Protein AF-A0A9X2D3K6-F1 (afdb_monomer)

Sequence (321 aa):
MTGQIPYRGQVARVLNTTSMVIDKLPEAEDFLRWSCENFTQNEHAIAVEWRNDISTLDLDTITNAFKSSINQKICPSLQEAKSIAESLVNRSNKSAEDIQNELSFLGVRPEFHNEILKRWTLQGSPPLSSFAPYAAYMLTLETFFYIARAAGLIPLSTSSWMDLNYLYYLPFCMIFVSSDKLHKRCAPLFMRKDQHFVWGEELKKDLASLDAHYHSLPDEIKKKGISFFANKPPKKPTFLVTELWDKFFPGWQLSQNKTKLSEKERASILEEVNNLFNLNESKQGTADIYINDTDSLLIKRKMRKQKGSWVLLNEGVLDKT

Foldseek 3Di:
DAQADFDFFDWDDDPNFIEGERPDDVVQVVVVCVVVVHDDPVVVVVVVVVVVVLVPDPLPVLLVVLLVVDPLVQDPALLSLLVVLLCVQQPPPDDLVNQLVLCVVVVPDPVCSVVLSVVCVVVVNHRCCVSPVLSSLQSSLVSSVSNCVSNVNFDDDSVRVVVSVVLSSQVNHQEAEDCDPSCVRNVVSSHDPSHYYHYNVLVVVLVVVQVVVVVPDDPVQQLQFCCRVVVDRDPPPDGPSNVVCCSPPPCPPPPPPPPPQDPVNVVVVVVVLVVVVVCVVPDDDGDPDTPVRGPYYHYDHDDDQDDPPGGHHRPVVVVVD

Structure (mmCIF, N/CA/C/O backbone):
data_AF-A0A9X2D3K6-F1
#
_entry.id   AF-A0A9X2D3K6-F1
#
loop_
_atom_site.group_PDB
_atom_site.id
_atom_site.type_symbol
_atom_site.label_atom_id
_atom_site.label_alt_id
_atom_site.label_comp_id
_atom_site.label_asym_id
_atom_site.label_entity_id
_atom_site.label_seq_id
_atom_site.pdbx_PDB_ins_code
_atom_site.Cartn_x
_atom_site.Cartn_y
_atom_site.Cartn_z
_atom_site.occupancy
_atom_site.B_iso_or_equiv
_atom_site.auth_seq_id
_atom_site.auth_comp_id
_atom_site.auth_asym_id
_atom_site.auth_atom_id
_atom_site.pdbx_PDB_model_num
ATOM 1 N N . MET A 1 1 ? -11.106 4.545 -5.768 1.00 65.69 1 MET A N 1
ATOM 2 C CA . MET A 1 1 ? -9.708 4.750 -6.216 1.00 65.69 1 MET A CA 1
ATOM 3 C C . MET A 1 1 ? -9.383 3.692 -7.257 1.00 65.69 1 MET A C 1
ATOM 5 O O . MET A 1 1 ? -9.751 2.544 -7.043 1.00 65.69 1 MET A O 1
ATOM 9 N N . THR A 1 2 ? -8.779 4.078 -8.381 1.00 64.12 2 THR A N 1
ATOM 10 C CA . THR A 1 2 ? -8.654 3.265 -9.612 1.00 64.12 2 THR A CA 1
ATOM 11 C C . THR A 1 2 ? -7.234 2.741 -9.863 1.00 64.12 2 THR A C 1
ATOM 13 O O . THR A 1 2 ? -6.896 2.404 -10.991 1.00 64.12 2 THR A O 1
ATOM 16 N N . GLY A 1 3 ? -6.378 2.673 -8.835 1.00 58.78 3 GLY A N 1
ATOM 17 C CA . GLY A 1 3 ? -5.008 2.175 -9.013 1.00 58.78 3 GLY A CA 1
ATOM 18 C C . GLY A 1 3 ? -4.033 3.184 -9.634 1.00 58.78 3 GLY A C 1
ATOM 19 O O . GLY A 1 3 ? -3.044 2.775 -10.230 1.00 58.78 3 GLY A O 1
ATOM 20 N N . GLN A 1 4 ? -4.315 4.487 -9.539 1.00 59.59 4 GLN A N 1
ATOM 21 C CA . GLN A 1 4 ? -3.463 5.550 -10.080 1.00 59.59 4 GLN A CA 1
ATOM 22 C C . GLN A 1 4 ? -3.100 6.553 -8.984 1.00 59.59 4 GLN A C 1
ATOM 24 O O . GLN A 1 4 ? -3.957 6.943 -8.188 1.00 59.59 4 GLN A O 1
ATOM 29 N N . ILE A 1 5 ? -1.832 6.965 -8.959 1.00 58.03 5 ILE A N 1
ATOM 30 C CA . ILE A 1 5 ? -1.351 8.061 -8.115 1.00 58.03 5 ILE A CA 1
ATOM 31 C C . ILE A 1 5 ? -1.569 9.364 -8.899 1.00 58.03 5 ILE A C 1
ATOM 33 O O . ILE A 1 5 ? -1.142 9.439 -10.053 1.00 58.03 5 ILE A O 1
ATOM 37 N N . PRO A 1 6 ? -2.233 10.384 -8.328 1.00 56.12 6 PRO A N 1
ATOM 38 C CA . PRO A 1 6 ? -2.326 11.689 -8.970 1.00 56.12 6 PRO A CA 1
ATOM 39 C C . PRO A 1 6 ? -0.928 12.310 -9.108 1.00 56.12 6 PRO A C 1
ATOM 41 O O . PRO A 1 6 ? -0.164 12.349 -8.144 1.00 56.12 6 PRO A O 1
ATOM 44 N N . TYR A 1 7 ? -0.587 12.793 -10.303 1.00 56.56 7 TYR A N 1
ATOM 45 C CA . TYR A 1 7 ? 0.693 13.454 -10.570 1.00 56.56 7 TYR A CA 1
ATOM 46 C C . TYR A 1 7 ? 0.564 14.975 -10.459 1.00 56.56 7 TYR A C 1
ATOM 48 O O . TYR A 1 7 ? -0.443 15.548 -10.866 1.00 56.56 7 TYR A O 1
ATOM 56 N N . ARG A 1 8 ? 1.624 15.624 -9.966 1.00 56.06 8 ARG A N 1
ATOM 57 C CA . ARG A 1 8 ? 1.835 17.076 -10.042 1.00 56.06 8 ARG A CA 1
ATOM 58 C C . ARG A 1 8 ? 3.001 17.367 -10.987 1.00 56.06 8 ARG A C 1
ATOM 60 O O . ARG A 1 8 ? 3.980 16.625 -10.998 1.00 56.06 8 ARG A O 1
ATOM 67 N N . GLY A 1 9 ? 2.897 18.427 -11.781 1.00 58.44 9 GLY A N 1
ATOM 68 C CA . GLY A 1 9 ? 3.904 18.822 -12.768 1.00 58.44 9 GLY A CA 1
ATOM 69 C C . GLY A 1 9 ? 3.739 20.281 -13.179 1.00 58.44 9 GLY A C 1
ATOM 70 O O . GLY A 1 9 ? 2.751 20.920 -12.821 1.00 58.44 9 GLY A O 1
ATOM 71 N N . GLN A 1 10 ? 4.721 20.814 -13.902 1.00 59.62 10 GLN A N 1
ATOM 72 C CA . GLN A 1 10 ? 4.655 22.165 -14.453 1.00 59.62 10 GLN A CA 1
ATOM 73 C C . GLN A 1 10 ? 3.902 22.135 -15.780 1.00 59.62 10 GLN A C 1
ATOM 75 O O . GLN A 1 10 ? 3.983 21.169 -16.536 1.00 59.62 10 GLN A O 1
ATOM 80 N N . VAL A 1 11 ? 3.155 23.193 -16.071 1.00 58.22 11 VAL A N 1
ATOM 81 C CA . VAL A 1 11 ? 2.371 23.281 -17.303 1.00 58.22 11 VAL A CA 1
ATOM 82 C C . VAL A 1 11 ? 3.077 24.232 -18.252 1.00 58.22 11 VAL A C 1
ATOM 84 O O . VAL A 1 11 ? 3.293 25.397 -17.925 1.00 58.22 11 VAL A O 1
ATOM 87 N N . ALA A 1 12 ? 3.385 23.746 -19.448 1.00 57.81 12 ALA A N 1
ATOM 88 C CA . ALA A 1 12 ? 3.894 24.550 -20.544 1.00 57.81 12 ALA A CA 1
ATOM 89 C C . ALA A 1 12 ? 2.840 24.601 -21.657 1.00 57.81 12 ALA A C 1
ATOM 91 O O . ALA A 1 12 ? 2.323 23.577 -22.097 1.00 57.81 12 ALA A O 1
ATOM 92 N N . ARG A 1 13 ? 2.507 25.802 -22.138 1.00 55.38 13 ARG A N 1
ATOM 93 C CA . ARG A 1 13 ? 1.704 25.959 -23.359 1.00 55.38 13 ARG A CA 1
ATOM 94 C C . ARG A 1 13 ? 2.630 26.179 -24.540 1.00 55.38 13 ARG A C 1
ATOM 96 O O . ARG A 1 13 ? 3.379 27.158 -24.546 1.00 55.38 13 ARG A O 1
ATOM 103 N N . VAL A 1 14 ? 2.540 25.309 -25.541 1.00 53.47 14 VAL A N 1
ATOM 104 C CA . VAL A 1 14 ? 3.292 25.424 -26.794 1.00 53.47 14 VAL A CA 1
ATOM 105 C C . VAL A 1 14 ? 2.313 25.358 -27.957 1.00 53.47 14 VAL A C 1
ATOM 107 O O . VAL A 1 14 ? 1.535 24.418 -28.059 1.00 53.47 14 VAL A O 1
ATOM 110 N N . LEU A 1 15 ? 2.329 26.383 -28.818 1.00 46.97 15 LEU A N 1
ATOM 111 C CA . LEU A 1 15 ? 1.644 26.394 -30.122 1.00 46.97 15 LEU A CA 1
ATOM 112 C C . LEU A 1 15 ? 0.171 25.912 -30.086 1.00 46.97 15 LEU A C 1
ATOM 114 O O . LEU A 1 15 ? -0.233 25.092 -30.901 1.00 46.97 15 LEU A O 1
ATOM 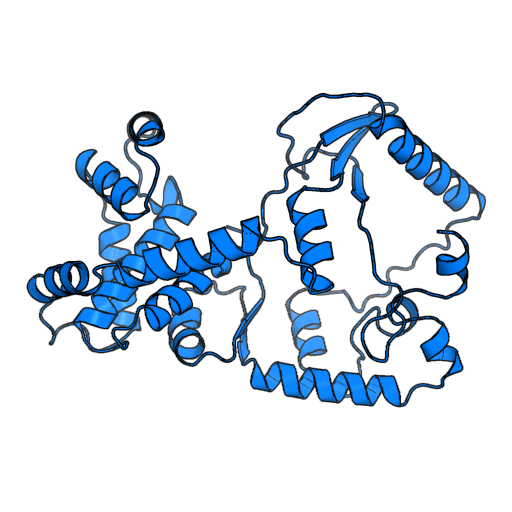118 N N . ASN A 1 16 ? -0.633 26.429 -29.146 1.00 53.94 16 ASN A N 1
ATOM 119 C CA . ASN A 1 16 ? -2.043 26.064 -28.882 1.00 53.94 16 ASN A CA 1
ATOM 120 C C . ASN A 1 16 ? -2.311 24.675 -28.273 1.00 53.94 16 ASN A C 1
ATOM 122 O O . ASN A 1 16 ? -3.473 24.353 -28.044 1.00 53.94 16 ASN A O 1
ATOM 126 N N . THR A 1 17 ? -1.280 23.902 -27.931 1.00 58.16 17 THR A N 1
ATOM 127 C CA . THR A 1 17 ? -1.411 22.668 -27.137 1.00 58.16 17 THR A CA 1
ATOM 128 C C . THR A 1 17 ? -1.003 22.888 -25.681 1.00 58.16 17 THR A C 1
ATOM 130 O O . THR A 1 17 ? -0.070 23.643 -25.373 1.00 58.16 17 THR A O 1
ATOM 133 N N . THR A 1 18 ? -1.740 22.259 -24.765 1.00 64.12 18 THR A N 1
ATOM 134 C CA . THR A 1 18 ? -1.441 22.257 -23.330 1.00 64.12 18 THR A CA 1
ATOM 135 C C . THR A 1 18 ? -0.589 21.040 -23.009 1.00 64.12 18 THR A C 1
ATOM 137 O O . THR A 1 18 ? -1.082 19.914 -22.992 1.00 64.12 18 THR A O 1
ATOM 140 N N . SER A 1 19 ? 0.690 21.265 -22.728 1.00 61.50 19 SER A N 1
ATOM 141 C CA . SER A 1 19 ? 1.638 20.208 -22.395 1.00 61.50 19 SER A CA 1
ATOM 142 C C . SER A 1 19 ? 1.951 20.223 -20.904 1.00 61.50 19 SER A C 1
ATOM 144 O O . SER A 1 19 ? 2.315 21.254 -20.334 1.00 61.50 19 SER A O 1
ATOM 146 N N . MET A 1 20 ? 1.852 19.069 -20.255 1.00 66.06 20 MET A N 1
ATOM 147 C CA . MET A 1 20 ? 2.348 18.895 -18.895 1.00 66.06 20 MET A CA 1
ATOM 148 C C . MET A 1 20 ? 3.794 18.420 -18.954 1.00 66.06 20 MET A C 1
ATOM 150 O O . MET A 1 20 ? 4.108 17.379 -19.530 1.00 66.06 20 MET A O 1
ATOM 154 N N . VAL A 1 21 ? 4.687 19.178 -18.335 1.00 65.94 21 VAL A N 1
ATOM 155 C CA . VAL A 1 21 ? 6.077 18.788 -18.151 1.00 65.94 21 VAL A CA 1
ATOM 156 C C . VAL A 1 21 ? 6.258 18.384 -16.700 1.00 65.94 21 VAL A C 1
ATOM 158 O O . VAL A 1 21 ? 6.197 19.191 -15.772 1.00 65.94 21 VAL A O 1
ATOM 161 N N . ILE A 1 22 ? 6.526 17.102 -16.504 1.00 65.88 22 ILE A N 1
ATOM 162 C CA . ILE A 1 22 ? 6.983 16.581 -15.225 1.00 65.88 22 ILE A CA 1
ATOM 163 C C . ILE A 1 22 ? 8.509 16.648 -15.263 1.00 65.88 22 ILE A C 1
ATOM 165 O O . ILE A 1 22 ? 9.185 15.726 -15.736 1.00 65.88 22 ILE A O 1
ATOM 169 N N . ASP A 1 23 ? 9.035 17.798 -14.839 1.00 62.03 23 ASP A N 1
ATOM 170 C CA . ASP A 1 23 ? 10.467 17.964 -14.611 1.00 62.03 23 ASP A CA 1
ATOM 171 C C . ASP A 1 23 ? 10.882 17.281 -13.298 1.00 62.03 23 ASP A C 1
ATOM 173 O O . ASP A 1 23 ? 10.040 16.811 -12.531 1.00 62.03 23 ASP A O 1
ATOM 177 N N . LYS A 1 24 ? 12.194 17.180 -13.081 1.00 61.59 24 LYS A N 1
ATOM 178 C CA . LYS A 1 24 ? 12.851 16.524 -11.946 1.00 61.59 24 LYS A CA 1
ATOM 179 C C . LYS A 1 24 ? 12.184 16.891 -10.618 1.00 61.59 24 LYS A C 1
ATOM 181 O O . LYS A 1 24 ? 12.473 17.930 -10.029 1.00 61.59 24 LYS A O 1
ATOM 186 N N . LEU A 1 25 ? 11.308 16.014 -10.141 1.00 63.91 25 LEU A N 1
ATOM 187 C CA . LEU A 1 25 ? 10.812 16.073 -8.774 1.00 63.91 25 LEU A CA 1
ATOM 188 C C . LEU A 1 25 ? 12.031 15.956 -7.841 1.00 63.91 25 LEU A C 1
ATOM 190 O O . LEU A 1 25 ? 12.858 15.071 -8.092 1.00 63.91 25 LEU A O 1
ATOM 194 N N . PRO A 1 26 ? 12.187 16.812 -6.815 1.00 68.94 26 PRO A N 1
ATOM 195 C CA . PRO A 1 26 ? 13.282 16.700 -5.848 1.00 68.94 26 PRO A CA 1
ATOM 196 C C . PRO A 1 26 ? 13.444 15.268 -5.314 1.00 68.94 26 PRO A C 1
ATOM 198 O O . PRO A 1 26 ? 14.544 14.722 -5.282 1.00 68.94 26 PRO A O 1
ATOM 201 N N . GLU A 1 27 ? 12.322 14.590 -5.065 1.00 74.31 27 GLU A N 1
ATOM 202 C CA . GLU A 1 27 ? 12.267 13.203 -4.607 1.00 74.31 27 GLU A CA 1
ATOM 203 C C . GLU A 1 27 ? 12.852 12.213 -5.630 1.00 74.31 27 GLU A C 1
ATOM 205 O O . GLU A 1 27 ? 13.383 11.167 -5.261 1.00 74.31 27 GLU A O 1
ATOM 210 N N . ALA A 1 28 ? 12.780 12.519 -6.929 1.00 73.44 28 ALA A N 1
ATOM 211 C CA . ALA A 1 28 ? 13.394 11.698 -7.970 1.00 73.44 28 ALA A CA 1
ATOM 212 C C . ALA A 1 28 ? 14.924 11.843 -7.988 1.00 73.44 28 ALA A C 1
ATOM 214 O O . ALA A 1 28 ? 15.618 10.877 -8.313 1.00 73.44 28 ALA A O 1
ATOM 215 N N . GLU A 1 29 ? 15.463 13.017 -7.643 1.00 77.25 29 GLU A N 1
ATOM 216 C CA . GLU A 1 29 ? 16.910 13.206 -7.492 1.00 77.25 29 GLU A CA 1
ATOM 217 C C . GLU A 1 29 ? 17.437 12.466 -6.264 1.00 77.25 29 GLU A C 1
ATOM 219 O O . GLU A 1 29 ? 18.432 11.741 -6.372 1.00 77.25 29 GLU A O 1
ATOM 224 N N . ASP A 1 30 ? 16.722 12.562 -5.143 1.00 84.06 30 ASP A N 1
ATOM 225 C CA . ASP A 1 30 ? 17.024 11.795 -3.935 1.00 84.06 30 ASP A CA 1
ATOM 226 C C . ASP A 1 30 ? 16.959 10.292 -4.206 1.00 84.06 30 ASP A C 1
ATOM 228 O O . ASP A 1 30 ? 17.918 9.575 -3.926 1.00 84.06 30 ASP A O 1
ATOM 232 N N . PHE A 1 31 ? 15.909 9.809 -4.877 1.00 80.12 31 PHE A N 1
ATOM 233 C CA . PHE A 1 31 ? 15.781 8.396 -5.238 1.00 80.12 31 PHE A CA 1
ATOM 234 C C . PHE A 1 31 ? 16.937 7.896 -6.115 1.00 80.12 31 PHE A C 1
ATOM 236 O O . PHE A 1 31 ? 17.457 6.794 -5.915 1.00 80.12 31 PHE A O 1
ATOM 243 N N . LEU A 1 32 ? 17.377 8.694 -7.093 1.00 77.75 32 LEU A N 1
ATOM 244 C CA . LEU A 1 32 ? 18.542 8.355 -7.912 1.00 77.75 32 LEU A CA 1
ATOM 245 C C . LEU A 1 32 ? 19.811 8.276 -7.066 1.00 77.75 32 LEU A C 1
ATOM 247 O O . LEU A 1 32 ? 20.597 7.343 -7.241 1.00 77.75 32 LEU A O 1
ATOM 251 N N . ARG A 1 33 ? 19.997 9.213 -6.137 1.00 86.94 33 ARG A N 1
ATOM 252 C CA . ARG A 1 33 ? 21.140 9.238 -5.226 1.00 86.94 33 ARG A CA 1
ATOM 253 C C . ARG A 1 33 ? 21.137 8.016 -4.298 1.00 86.94 33 ARG A C 1
ATOM 255 O O . ARG A 1 33 ? 22.132 7.293 -4.259 1.00 86.94 33 ARG A O 1
ATOM 262 N N . TRP A 1 34 ? 19.997 7.704 -3.682 1.00 87.06 34 TRP A N 1
ATOM 263 C CA . TRP A 1 34 ? 19.796 6.516 -2.844 1.00 87.06 34 TRP A CA 1
ATOM 264 C C . TRP A 1 34 ? 20.041 5.223 -3.598 1.00 87.06 34 TRP A C 1
ATOM 266 O O . TRP A 1 34 ? 20.647 4.297 -3.068 1.00 87.06 34 TRP A O 1
ATOM 276 N N . SER A 1 35 ? 19.611 5.153 -4.861 1.00 77.00 35 SER A N 1
ATOM 277 C CA . SER A 1 35 ? 19.858 3.970 -5.678 1.00 77.00 35 SER A CA 1
ATOM 278 C C . SER A 1 35 ? 21.358 3.685 -5.803 1.00 77.00 35 SER A C 1
ATOM 280 O O . SER A 1 35 ? 21.754 2.530 -5.969 1.00 77.00 35 SER A O 1
ATOM 282 N N . CYS A 1 36 ? 22.193 4.732 -5.796 1.00 80.06 36 CYS A N 1
ATOM 283 C CA . CYS A 1 36 ? 23.656 4.661 -5.852 1.00 80.06 36 CYS A CA 1
ATOM 284 C C . CYS A 1 36 ? 24.290 4.527 -4.460 1.00 80.06 36 CYS A C 1
ATOM 286 O O . CYS A 1 36 ? 25.481 4.785 -4.326 1.00 80.06 36 CYS A O 1
ATOM 288 N N . GLU A 1 37 ? 23.497 4.179 -3.442 1.00 85.44 37 GLU A N 1
ATOM 289 C CA . GLU A 1 37 ? 23.919 4.058 -2.042 1.00 85.44 37 GLU A CA 1
ATOM 290 C C . GLU A 1 37 ? 24.516 5.353 -1.471 1.00 85.44 37 GLU A C 1
ATOM 292 O O . GLU A 1 37 ? 25.250 5.344 -0.486 1.00 85.44 37 GLU A O 1
ATOM 297 N N . ASN A 1 38 ? 24.189 6.493 -2.082 1.00 89.38 38 ASN A N 1
ATOM 298 C CA . ASN A 1 38 ? 24.667 7.792 -1.652 1.00 89.38 38 ASN A CA 1
ATOM 299 C C . ASN A 1 38 ? 23.598 8.461 -0.774 1.00 89.38 38 ASN A C 1
ATOM 301 O O . ASN A 1 38 ? 22.564 8.930 -1.252 1.00 89.38 38 ASN A O 1
ATOM 305 N N . PHE A 1 39 ? 23.850 8.503 0.528 1.00 92.25 39 PHE A N 1
ATOM 306 C CA . PHE A 1 39 ? 22.955 9.089 1.521 1.00 92.25 39 PHE A CA 1
ATOM 307 C C . PHE A 1 39 ? 23.641 10.276 2.200 1.00 92.25 39 PHE A C 1
ATOM 309 O O . PHE A 1 39 ? 24.841 10.260 2.471 1.00 92.25 39 PHE A O 1
ATOM 316 N N . THR A 1 40 ? 22.880 11.331 2.459 1.00 92.94 40 THR A N 1
ATOM 317 C CA . THR A 1 40 ? 23.346 12.525 3.165 1.00 92.94 40 THR A CA 1
ATOM 318 C C . THR A 1 40 ? 23.282 12.306 4.674 1.00 92.94 40 THR A C 1
ATOM 320 O O . THR A 1 40 ? 22.500 11.498 5.177 1.00 92.94 40 THR A O 1
ATOM 323 N N . GLN A 1 41 ? 24.061 13.080 5.431 1.00 93.12 41 GLN A N 1
ATOM 324 C CA . GLN A 1 41 ? 23.997 13.048 6.897 1.00 93.12 41 GLN A CA 1
ATOM 325 C C . GLN A 1 41 ? 22.614 13.439 7.434 1.00 93.12 41 GLN A C 1
ATOM 327 O O . GLN A 1 41 ? 22.157 12.852 8.410 1.00 93.12 41 GLN A O 1
ATOM 332 N N . ASN A 1 42 ? 21.931 14.383 6.777 1.00 92.56 42 ASN A N 1
ATOM 333 C CA . ASN A 1 42 ? 20.579 14.788 7.157 1.00 92.56 42 ASN A CA 1
ATOM 334 C C . ASN A 1 42 ? 19.587 13.620 7.042 1.00 92.56 42 ASN A C 1
ATOM 336 O O . ASN A 1 42 ? 18.799 13.385 7.946 1.00 92.56 42 ASN A O 1
ATOM 340 N N . GLU A 1 43 ? 19.667 12.830 5.972 1.00 92.31 43 GLU A N 1
ATOM 341 C CA . GLU A 1 43 ? 18.808 11.649 5.807 1.00 92.31 43 GLU A CA 1
ATOM 342 C C . GLU A 1 43 ? 19.116 10.556 6.821 1.00 92.31 43 GLU A C 1
ATOM 344 O O . GLU A 1 43 ? 18.203 9.894 7.308 1.00 92.31 43 GLU A O 1
ATOM 349 N N . HIS A 1 44 ? 20.390 10.382 7.176 1.00 90.81 44 HIS A N 1
ATOM 350 C CA . HIS A 1 44 ? 20.753 9.500 8.278 1.00 90.81 44 HIS A CA 1
ATOM 351 C C . HIS A 1 44 ? 20.142 9.972 9.601 1.00 90.81 44 HIS A C 1
ATOM 353 O O . HIS A 1 44 ? 19.601 9.142 10.330 1.00 90.81 44 HIS A O 1
ATOM 359 N N . ALA A 1 45 ? 20.184 11.275 9.895 1.00 92.75 45 ALA A N 1
ATOM 360 C CA . ALA A 1 45 ? 19.578 11.845 11.096 1.00 92.75 45 ALA A CA 1
ATOM 361 C C . ALA A 1 45 ? 18.054 11.645 11.111 1.00 92.75 45 ALA A C 1
ATOM 363 O O . ALA A 1 45 ? 17.534 11.097 12.080 1.00 92.75 45 ALA A O 1
ATOM 364 N N . ILE A 1 46 ? 17.367 11.960 10.007 1.00 90.50 46 ILE A N 1
ATOM 365 C CA . ILE A 1 46 ? 15.920 11.733 9.841 1.00 90.50 46 ILE A CA 1
ATOM 366 C C . ILE A 1 46 ? 15.577 10.250 10.031 1.00 90.50 46 ILE A C 1
ATOM 368 O O . ILE A 1 46 ? 14.619 9.912 10.718 1.00 90.50 46 ILE A O 1
ATOM 372 N N . ALA A 1 47 ? 16.369 9.336 9.464 1.00 89.19 47 ALA A N 1
ATOM 373 C CA . ALA A 1 47 ? 16.137 7.902 9.620 1.00 89.19 47 ALA A CA 1
ATOM 374 C C . ALA A 1 47 ? 16.350 7.412 11.064 1.00 89.19 47 ALA A C 1
ATOM 376 O O . ALA A 1 47 ? 15.740 6.422 11.468 1.00 89.19 47 ALA A O 1
ATOM 377 N N . VAL A 1 48 ? 17.235 8.048 11.837 1.00 91.00 48 VAL A N 1
ATOM 378 C CA . VAL A 1 48 ? 17.415 7.757 13.269 1.00 91.00 48 VAL A CA 1
ATOM 379 C C . VAL A 1 48 ? 16.234 8.292 14.073 1.00 91.00 48 VAL A C 1
ATOM 381 O O . VAL A 1 48 ? 15.657 7.535 14.848 1.00 91.00 48 VAL A O 1
ATOM 384 N N . GLU A 1 49 ? 15.848 9.547 13.852 1.00 91.44 49 GLU A N 1
ATOM 385 C CA . GLU A 1 49 ? 14.702 10.186 14.507 1.00 91.44 49 GLU A CA 1
ATOM 386 C C . GLU A 1 49 ? 13.414 9.395 14.264 1.00 91.44 49 GLU A C 1
ATOM 388 O O . GLU A 1 49 ? 12.770 8.962 15.213 1.00 91.44 49 GLU A O 1
ATOM 393 N N . TRP A 1 50 ? 13.133 9.039 13.009 1.00 86.81 50 TRP A N 1
ATOM 394 C CA . TRP A 1 50 ? 11.971 8.232 12.643 1.00 86.81 50 TRP A CA 1
ATOM 395 C C . TRP A 1 50 ? 11.925 6.877 13.364 1.00 86.81 50 TRP A C 1
ATOM 397 O O . TRP A 1 50 ? 10.868 6.453 13.827 1.00 86.81 50 TRP A O 1
ATOM 407 N N . ARG A 1 51 ? 13.066 6.184 13.510 1.00 85.31 51 ARG A N 1
ATOM 408 C CA . ARG A 1 51 ? 13.118 4.923 14.276 1.00 85.31 51 ARG A CA 1
ATOM 409 C C . ARG A 1 51 ? 12.884 5.146 15.770 1.00 85.31 51 ARG A C 1
ATOM 411 O O . ARG A 1 51 ? 12.259 4.295 16.401 1.00 85.31 51 ARG A O 1
ATOM 418 N N . ASN A 1 52 ? 13.375 6.256 16.321 1.00 87.06 52 ASN A N 1
ATOM 419 C CA . ASN A 1 52 ? 13.147 6.614 17.718 1.00 87.06 52 ASN A CA 1
ATOM 420 C C . ASN A 1 52 ? 11.663 6.910 17.962 1.00 87.06 52 ASN A C 1
ATOM 422 O O . ASN A 1 52 ? 11.084 6.310 18.863 1.00 87.06 52 ASN A O 1
ATOM 426 N N . ASP A 1 53 ? 11.030 7.726 17.121 1.00 83.69 53 ASP A N 1
ATOM 427 C CA . ASP A 1 53 ? 9.599 8.049 17.213 1.00 83.69 53 ASP A CA 1
ATOM 428 C C . ASP A 1 53 ? 8.726 6.797 17.124 1.00 83.69 53 ASP A C 1
ATOM 430 O O . ASP A 1 53 ? 7.761 6.614 17.858 1.00 83.69 53 ASP A O 1
ATOM 434 N N . ILE A 1 54 ? 9.105 5.870 16.252 1.00 80.62 54 ILE A N 1
ATOM 435 C CA . ILE A 1 54 ? 8.415 4.593 16.107 1.00 80.62 54 ILE A CA 1
ATOM 436 C C . ILE A 1 54 ? 8.558 3.726 17.361 1.00 80.62 54 ILE A C 1
ATOM 438 O O . ILE A 1 54 ? 7.611 3.045 17.753 1.00 80.62 54 ILE A O 1
ATOM 442 N N . SER A 1 55 ? 9.718 3.756 18.017 1.00 77.50 55 SER A N 1
ATOM 443 C CA . SER A 1 55 ? 9.949 3.003 19.254 1.00 77.50 55 SER A CA 1
ATOM 444 C C . SER A 1 55 ? 9.169 3.540 20.457 1.00 77.50 55 SER A C 1
ATOM 446 O O . SER A 1 55 ? 8.940 2.789 21.403 1.00 77.50 55 SER A O 1
ATOM 448 N N . THR A 1 56 ? 8.742 4.807 20.420 1.00 79.62 56 THR A N 1
ATOM 449 C CA . THR A 1 56 ? 7.980 5.452 21.500 1.00 79.62 56 THR A CA 1
ATOM 450 C C . THR A 1 56 ? 6.465 5.343 21.322 1.00 79.62 56 THR A C 1
ATOM 452 O O . THR A 1 56 ? 5.724 5.747 22.219 1.00 79.62 56 THR A O 1
ATOM 455 N N . LEU A 1 57 ? 5.983 4.766 20.213 1.00 78.56 57 LEU A N 1
ATOM 456 C CA . LEU A 1 57 ? 4.555 4.539 19.986 1.00 78.56 57 LEU A CA 1
ATOM 457 C C . LEU A 1 57 ? 3.969 3.574 21.026 1.00 78.56 57 LEU A C 1
ATOM 459 O O . LEU A 1 57 ? 4.265 2.376 21.032 1.00 78.56 57 LEU A O 1
ATOM 463 N N . ASP A 1 58 ? 3.060 4.085 21.854 1.00 80.25 58 ASP A N 1
ATOM 464 C CA . ASP A 1 58 ? 2.315 3.295 22.832 1.00 80.25 58 ASP A CA 1
ATOM 465 C C . ASP A 1 58 ? 1.141 2.550 22.172 1.00 80.25 58 ASP A C 1
ATOM 467 O O . ASP A 1 58 ? -0.037 2.914 22.264 1.00 80.25 58 ASP A O 1
ATOM 471 N N . LEU A 1 59 ? 1.484 1.471 21.466 1.00 81.44 59 LEU A N 1
ATOM 472 C CA . LEU A 1 59 ? 0.506 0.574 20.851 1.00 81.44 59 LEU A CA 1
ATOM 473 C C . LEU A 1 59 ? -0.319 -0.196 21.895 1.00 81.44 59 LEU A C 1
ATOM 475 O O . LEU A 1 59 ? -1.428 -0.644 21.585 1.00 81.44 59 LEU A O 1
ATOM 479 N N . ASP A 1 60 ? 0.202 -0.366 23.112 1.00 82.62 60 ASP A N 1
ATOM 480 C CA . ASP A 1 60 ? -0.442 -1.118 24.187 1.00 82.62 60 ASP A CA 1
ATOM 481 C C . ASP A 1 60 ? -1.657 -0.382 24.742 1.00 82.62 60 ASP A C 1
ATOM 483 O O . ASP A 1 60 ? -2.724 -0.989 24.872 1.00 82.62 60 ASP A O 1
ATOM 487 N N . THR A 1 61 ? -1.539 0.919 25.011 1.00 83.12 61 THR A N 1
ATOM 488 C CA . THR A 1 61 ? -2.650 1.733 25.521 1.00 83.12 61 THR A CA 1
ATOM 489 C C . THR A 1 61 ? -3.843 1.703 24.572 1.00 83.12 61 THR A C 1
ATOM 491 O O . THR A 1 61 ? -4.962 1.391 24.995 1.00 83.12 61 THR A O 1
ATOM 494 N N . ILE A 1 62 ? -3.610 1.918 23.273 1.00 78.38 62 ILE A N 1
ATOM 495 C CA . ILE A 1 62 ? -4.680 1.880 22.267 1.00 78.38 62 ILE A CA 1
ATOM 496 C C . ILE A 1 62 ? -5.258 0.462 22.174 1.00 78.38 62 ILE A C 1
ATOM 498 O O . ILE A 1 62 ? -6.470 0.274 22.270 1.00 78.38 62 ILE A O 1
ATOM 502 N N . THR A 1 63 ? -4.407 -0.564 22.084 1.00 79.12 63 THR A N 1
ATOM 503 C CA . THR A 1 63 ? -4.856 -1.966 22.030 1.00 79.12 63 THR A CA 1
ATOM 504 C C . THR A 1 63 ? -5.720 -2.343 23.239 1.00 79.12 63 THR A C 1
ATOM 506 O O . THR A 1 63 ? -6.720 -3.047 23.091 1.00 79.12 63 THR A O 1
ATOM 509 N N . ASN A 1 64 ? -5.360 -1.897 24.443 1.00 81.31 64 ASN A N 1
ATOM 510 C CA . ASN A 1 64 ? -6.096 -2.211 25.665 1.00 81.31 64 ASN A CA 1
ATOM 511 C C . ASN A 1 64 ? -7.464 -1.514 25.717 1.00 81.31 64 ASN A C 1
ATOM 513 O O . ASN A 1 64 ? -8.425 -2.133 26.178 1.00 81.31 64 ASN A O 1
ATOM 517 N N . ALA A 1 65 ? -7.591 -0.302 25.167 1.00 78.88 65 ALA A N 1
ATOM 518 C CA . ALA A 1 65 ? -8.886 0.362 24.988 1.00 78.88 65 ALA A CA 1
ATOM 519 C C . ALA A 1 65 ? -9.816 -0.416 24.033 1.00 78.88 65 ALA A C 1
ATOM 521 O O . ALA A 1 65 ? -11.026 -0.509 24.254 1.00 78.88 65 ALA A O 1
ATOM 522 N N . PHE A 1 66 ? -9.258 -1.055 23.001 1.00 76.75 66 PHE A N 1
ATOM 523 C CA . PHE A 1 66 ? -10.032 -1.953 22.141 1.00 76.75 66 PHE A CA 1
ATOM 524 C C . PHE A 1 66 ? -10.371 -3.279 22.835 1.00 76.75 66 PHE A C 1
ATOM 526 O O . PHE A 1 66 ? -11.483 -3.769 22.671 1.00 76.75 66 PHE A O 1
ATOM 533 N N . LYS A 1 67 ? -9.481 -3.852 23.659 1.00 77.25 67 LYS A N 1
ATOM 534 C CA . LYS A 1 67 ? -9.785 -5.077 24.430 1.00 77.25 67 LYS A CA 1
ATOM 535 C C . LYS A 1 67 ? -10.943 -4.901 25.411 1.00 77.25 67 LYS A C 1
ATOM 537 O O . LYS A 1 67 ? -11.709 -5.837 25.592 1.00 77.25 67 LYS A O 1
ATOM 542 N N . SER A 1 68 ? -11.071 -3.745 26.063 1.00 72.44 68 SER A N 1
ATOM 543 C CA . SER A 1 68 ? -12.201 -3.494 26.971 1.00 72.44 68 SER A CA 1
ATOM 544 C C . SER A 1 68 ? -13.528 -3.358 26.217 1.00 72.44 68 SER A C 1
ATOM 546 O O . SER A 1 68 ? -14.576 -3.721 26.745 1.00 72.44 68 SER A O 1
ATOM 548 N N . SER A 1 69 ? -13.471 -2.889 24.969 1.00 67.44 69 SER A N 1
ATOM 549 C CA . SER A 1 69 ? -14.634 -2.692 24.097 1.00 67.44 69 SER A CA 1
ATOM 550 C C . SER A 1 69 ? -15.029 -3.955 23.319 1.00 67.44 69 SER A C 1
ATOM 552 O O . SER A 1 69 ? -16.185 -4.116 22.931 1.00 67.44 69 SER A O 1
ATOM 554 N N . ILE A 1 70 ? -14.079 -4.864 23.086 1.00 66.06 70 ILE A N 1
ATOM 555 C CA . ILE A 1 70 ? -14.256 -6.086 22.300 1.00 66.06 70 ILE A CA 1
ATOM 556 C C . ILE A 1 70 ? -14.129 -7.278 23.229 1.00 66.06 70 ILE A C 1
ATOM 558 O O . ILE A 1 70 ? -13.050 -7.604 23.717 1.00 66.06 70 ILE A O 1
ATOM 562 N N . ASN A 1 71 ? -15.223 -8.000 23.426 1.00 62.81 71 ASN A N 1
ATOM 563 C CA . ASN A 1 71 ? -15.151 -9.253 24.155 1.00 62.81 71 ASN A CA 1
ATOM 564 C C . ASN A 1 71 ? -14.287 -10.235 23.334 1.00 62.81 71 ASN A C 1
ATOM 566 O O . ASN A 1 71 ? -14.657 -10.578 22.214 1.00 62.81 71 ASN A O 1
ATOM 570 N N . GLN A 1 72 ? -13.137 -10.683 23.855 1.00 54.91 72 GLN A N 1
ATOM 571 C CA . GLN A 1 72 ? -12.145 -11.490 23.110 1.00 54.91 72 GLN A CA 1
ATOM 572 C C . GLN A 1 72 ? -12.723 -12.766 22.466 1.00 54.91 72 GLN A C 1
ATOM 574 O O . GLN A 1 72 ? -12.173 -13.266 21.491 1.00 54.91 72 GLN A O 1
ATOM 579 N N . LYS A 1 73 ? -13.857 -13.274 22.969 1.00 57.59 73 LYS A N 1
ATOM 580 C CA . LYS A 1 73 ? -14.588 -14.412 22.384 1.00 57.59 73 LYS A CA 1
ATOM 581 C C . LYS A 1 73 ? -15.363 -14.083 21.096 1.00 57.59 73 LYS A C 1
ATOM 583 O O . LYS A 1 73 ? -15.816 -15.009 20.437 1.00 57.59 73 LYS A O 1
ATOM 588 N N . ILE A 1 74 ? -15.544 -12.806 20.756 1.00 67.56 74 ILE A N 1
ATOM 589 C CA . ILE A 1 74 ? -16.434 -12.337 19.678 1.00 67.56 74 ILE A CA 1
ATOM 590 C C . ILE A 1 74 ? -15.683 -12.134 18.350 1.00 67.56 74 ILE A C 1
ATOM 592 O O . ILE A 1 74 ? -16.321 -11.975 17.325 1.00 67.56 74 ILE A O 1
ATOM 596 N N . CYS A 1 75 ? -14.345 -12.189 18.313 1.00 84.81 75 CYS A N 1
ATOM 597 C CA . CYS A 1 75 ? -13.583 -11.986 17.072 1.00 84.81 75 CYS A CA 1
ATOM 598 C C . CYS A 1 75 ? -12.659 -13.180 16.742 1.00 84.81 75 CYS A C 1
ATOM 600 O O . CYS A 1 75 ? -11.447 -13.108 16.949 1.00 84.81 75 CYS A O 1
ATOM 602 N N . PRO A 1 76 ? -13.203 -14.308 16.247 1.00 87.31 76 PRO A N 1
ATOM 603 C CA . PRO A 1 76 ? -12.449 -15.523 15.929 1.00 87.31 76 PRO A CA 1
ATOM 604 C C . PRO A 1 76 ? -11.534 -15.421 14.700 1.00 87.31 76 PRO A C 1
ATOM 606 O O . PRO A 1 76 ? -10.700 -16.305 14.497 1.00 87.31 76 PRO A O 1
ATOM 609 N N . SER A 1 77 ? -11.686 -14.411 13.835 1.00 93.56 77 SER A N 1
ATOM 610 C CA . SER A 1 77 ? -10.962 -14.368 12.558 1.00 93.56 77 SER A CA 1
ATOM 611 C C . SER A 1 77 ? -10.603 -12.960 12.088 1.00 93.56 77 SER A C 1
ATOM 613 O O . SER A 1 77 ? -11.242 -11.976 12.452 1.00 93.56 77 SER A O 1
ATOM 615 N N . LEU A 1 78 ? -9.593 -12.863 11.212 1.00 95.38 78 LEU A N 1
ATOM 616 C CA . LEU A 1 78 ? -9.219 -11.591 10.578 1.00 95.38 78 LEU A CA 1
ATOM 617 C C . LEU A 1 78 ? -10.353 -11.036 9.698 1.00 95.38 78 LEU A C 1
ATOM 619 O O . LEU A 1 78 ? -10.519 -9.826 9.595 1.00 95.38 78 LEU A O 1
ATOM 623 N N . GLN A 1 79 ? -11.161 -11.907 9.090 1.00 95.88 79 GLN A N 1
ATOM 624 C CA . GLN A 1 79 ? -12.321 -11.489 8.300 1.00 95.88 79 GLN A CA 1
ATOM 625 C C . GLN A 1 79 ? -13.356 -10.766 9.174 1.00 95.88 79 GLN A C 1
ATOM 627 O O . GLN A 1 79 ? -13.922 -9.747 8.775 1.00 95.88 79 GLN A O 1
ATOM 632 N N . GLU A 1 80 ? -13.580 -11.277 10.380 1.00 93.44 80 GLU A N 1
ATOM 633 C CA . GLU A 1 80 ? -14.501 -10.678 11.340 1.00 93.44 80 GLU A CA 1
ATOM 634 C C . GLU A 1 80 ? -13.940 -9.383 11.921 1.00 93.44 80 GLU A C 1
ATOM 636 O O . GLU A 1 80 ? -14.642 -8.376 11.932 1.00 93.44 80 GLU A O 1
ATOM 641 N N . ALA A 1 81 ? -12.646 -9.351 12.256 1.00 94.44 81 ALA A N 1
ATOM 642 C CA . ALA A 1 81 ? -11.965 -8.119 12.652 1.00 94.44 81 ALA A CA 1
ATOM 643 C C . ALA A 1 81 ? -12.134 -7.011 11.602 1.00 94.44 81 ALA A C 1
ATOM 645 O O . ALA A 1 81 ? -12.418 -5.864 11.946 1.00 94.44 81 ALA A O 1
ATOM 646 N N . LYS A 1 82 ? -12.004 -7.360 10.314 1.00 95.81 82 LYS A N 1
ATOM 647 C CA . LYS A 1 82 ? -12.211 -6.418 9.212 1.00 95.81 82 LYS A CA 1
ATOM 648 C C . LYS A 1 82 ? -13.663 -5.951 9.139 1.00 95.81 82 LYS A C 1
ATOM 650 O O . LYS A 1 82 ? -13.901 -4.758 9.000 1.00 95.81 82 LYS A O 1
ATOM 655 N N . SER A 1 83 ? -14.616 -6.869 9.271 1.00 94.44 83 SER A N 1
ATOM 656 C CA . SER A 1 83 ? -16.046 -6.543 9.221 1.00 94.44 83 SER A CA 1
ATOM 657 C C . SER A 1 83 ? -16.446 -5.592 10.358 1.00 94.44 83 SER A C 1
ATOM 659 O O . SER A 1 83 ? -17.169 -4.622 10.130 1.00 94.44 83 SER A O 1
ATOM 661 N N . ILE A 1 84 ? -15.917 -5.811 11.569 1.00 92.56 84 ILE A N 1
ATOM 662 C CA . ILE A 1 84 ? -16.118 -4.910 12.712 1.00 92.56 84 ILE A CA 1
ATOM 663 C C . ILE A 1 84 ? -15.496 -3.539 12.413 1.00 92.56 84 ILE A C 1
ATOM 665 O O . ILE A 1 84 ? -16.179 -2.526 12.564 1.00 92.56 84 ILE A O 1
ATOM 669 N N . ALA A 1 85 ? -14.250 -3.489 11.930 1.00 94.00 85 ALA A N 1
ATOM 670 C CA . ALA A 1 85 ? -13.591 -2.232 11.568 1.00 94.00 85 ALA A CA 1
ATOM 671 C C . ALA A 1 85 ? -14.387 -1.441 10.515 1.00 94.00 85 ALA A C 1
ATOM 673 O O . ALA A 1 85 ? -14.644 -0.253 10.698 1.00 94.00 85 ALA A O 1
ATOM 674 N N . GLU A 1 86 ? -14.843 -2.105 9.449 1.00 94.31 86 GLU A N 1
ATOM 675 C CA . GLU A 1 86 ? -15.659 -1.489 8.399 1.00 94.31 86 GLU A CA 1
ATOM 676 C C . GLU A 1 86 ? -16.973 -0.934 8.957 1.00 94.31 86 GLU A C 1
ATOM 678 O O . GLU A 1 86 ? -17.381 0.158 8.560 1.00 94.31 86 GLU A O 1
ATOM 683 N N . SER A 1 87 ? -17.614 -1.639 9.896 1.00 91.12 87 SER A N 1
ATOM 684 C CA . SER A 1 87 ? -18.857 -1.180 10.528 1.00 91.12 87 SER A CA 1
ATOM 685 C C . SER A 1 87 ? -18.658 0.063 11.403 1.00 91.12 87 SER A C 1
ATOM 687 O O . SER A 1 87 ? -19.471 0.985 11.348 1.00 91.12 87 SER A O 1
ATOM 689 N N . LEU A 1 88 ? -17.554 0.132 12.156 1.00 89.25 88 LEU A N 1
ATOM 690 C CA . LEU A 1 88 ? -17.224 1.277 13.007 1.00 89.25 88 LEU A CA 1
ATOM 691 C C . LEU A 1 88 ? -16.895 2.509 12.164 1.00 89.25 88 LEU A C 1
ATOM 693 O O . LEU A 1 88 ? -17.416 3.598 12.411 1.00 89.25 88 LEU A O 1
ATOM 697 N N . VAL A 1 89 ? -16.074 2.324 11.129 1.00 91.50 89 VAL A N 1
ATOM 698 C CA . VAL A 1 89 ? -15.623 3.413 10.261 1.00 91.50 89 VAL A CA 1
ATOM 699 C C . VAL A 1 89 ? -16.736 3.932 9.357 1.00 91.50 89 VAL A C 1
ATOM 701 O O . VAL A 1 89 ? -16.800 5.136 9.111 1.00 91.50 89 VAL A O 1
ATOM 704 N N . ASN A 1 90 ? -17.631 3.068 8.880 1.00 88.56 90 ASN A N 1
ATOM 705 C CA . ASN A 1 90 ? -18.696 3.457 7.953 1.00 88.56 90 ASN A CA 1
ATOM 706 C C . ASN A 1 90 ? -20.055 3.685 8.623 1.00 88.56 90 ASN A C 1
ATOM 708 O O . ASN A 1 90 ? -21.059 3.790 7.917 1.00 88.56 90 ASN A O 1
ATOM 712 N N . ARG A 1 91 ? -20.111 3.779 9.958 1.00 86.62 91 ARG A N 1
ATOM 713 C CA . ARG A 1 91 ? -21.366 4.064 10.660 1.00 86.62 91 ARG A CA 1
ATOM 714 C C . ARG A 1 91 ? -21.989 5.371 10.160 1.00 86.62 91 ARG A C 1
ATOM 716 O O . ARG A 1 91 ? -21.301 6.380 9.989 1.00 86.62 91 ARG A O 1
ATOM 723 N N . SER A 1 92 ? -23.298 5.347 9.933 1.00 78.12 92 SER A N 1
ATOM 724 C CA . SER A 1 92 ? -24.081 6.549 9.644 1.00 78.12 92 SER A CA 1
ATOM 725 C C . SER A 1 92 ? -24.176 7.442 10.885 1.00 78.12 92 SER A C 1
ATOM 727 O O . SER A 1 92 ? -24.120 6.940 12.006 1.00 78.12 92 SER A O 1
ATOM 729 N N . ASN A 1 93 ? -24.395 8.745 10.685 1.00 82.62 93 ASN A N 1
ATOM 730 C CA . ASN A 1 93 ? -24.632 9.730 11.752 1.00 82.62 93 ASN A CA 1
ATOM 731 C C . ASN A 1 93 ? -23.438 9.968 12.691 1.00 82.62 93 ASN A C 1
ATOM 733 O O . ASN A 1 93 ? -23.625 10.141 13.895 1.00 82.62 93 ASN A O 1
ATOM 737 N N . LYS A 1 94 ? -22.211 9.986 12.156 1.00 88.00 94 LYS A N 1
ATOM 738 C CA . LYS A 1 94 ? -21.058 10.473 12.924 1.00 88.00 94 LYS A CA 1
ATOM 739 C C . LYS A 1 94 ? -21.291 11.915 13.372 1.00 88.00 94 LYS A C 1
ATOM 741 O O . LYS A 1 94 ? -21.881 12.702 12.633 1.00 88.00 94 LYS A O 1
ATOM 746 N N . SER A 1 95 ? -20.839 12.253 14.571 1.00 90.69 95 SER A N 1
ATOM 747 C CA . SER A 1 95 ? -20.811 13.633 15.053 1.00 90.69 95 SER A CA 1
ATOM 748 C C . SER A 1 95 ? -19.590 14.379 14.494 1.00 90.69 95 SER A C 1
ATOM 750 O O . SER A 1 95 ? -18.665 13.776 13.949 1.00 90.69 95 SER A O 1
ATOM 752 N N . ALA A 1 96 ? -19.552 15.707 14.635 1.00 89.50 96 ALA A N 1
ATOM 753 C CA . ALA A 1 96 ? -18.343 16.474 14.318 1.00 89.50 96 ALA A CA 1
ATOM 754 C C . ALA A 1 96 ? -17.155 16.077 15.219 1.00 89.50 96 ALA A C 1
ATOM 756 O O . ALA A 1 96 ? -16.018 16.053 14.756 1.00 89.50 96 ALA A O 1
ATOM 757 N N . GLU A 1 97 ? -17.431 15.715 16.475 1.00 90.50 97 GLU A N 1
ATOM 758 C CA . GLU A 1 97 ? -16.434 15.220 17.429 1.00 90.50 97 GLU A CA 1
ATOM 759 C C . GLU A 1 97 ? -15.848 13.875 16.981 1.00 90.50 97 GLU A C 1
ATOM 761 O O . GLU A 1 97 ? -14.633 13.695 17.019 1.00 90.50 97 GLU A O 1
ATOM 766 N N . ASP A 1 98 ? -16.680 12.964 16.465 1.00 90.31 98 ASP A N 1
ATOM 767 C CA . ASP A 1 98 ? -16.209 11.697 15.897 1.00 90.31 98 ASP A CA 1
ATOM 768 C C . ASP A 1 98 ? -15.203 11.940 14.769 1.00 90.31 98 ASP A C 1
ATOM 770 O O . ASP A 1 98 ? -14.123 11.356 14.756 1.00 90.31 98 ASP A O 1
ATOM 774 N N . ILE A 1 99 ? -15.533 12.842 13.839 1.00 92.00 99 ILE A N 1
ATOM 775 C CA . ILE A 1 99 ? -14.643 13.178 12.725 1.00 92.00 99 ILE A CA 1
ATOM 776 C C . ILE A 1 99 ? -13.357 13.837 13.234 1.00 92.00 99 ILE A C 1
ATOM 778 O O . ILE A 1 99 ? -12.278 13.525 12.740 1.00 92.00 99 ILE A O 1
ATOM 782 N N . GLN A 1 100 ? -13.432 14.716 14.233 1.00 91.31 100 GLN A N 1
ATOM 783 C CA . GLN A 1 100 ? -12.246 15.350 14.811 1.00 91.31 100 GLN A CA 1
ATOM 784 C C . GLN A 1 100 ? -11.311 14.336 15.491 1.00 91.31 100 GLN A C 1
ATOM 786 O O . GLN A 1 100 ? -10.088 14.403 15.323 1.00 91.31 100 GLN A O 1
ATOM 791 N N . ASN A 1 101 ? -11.881 13.360 16.199 1.00 89.69 101 ASN A N 1
ATOM 792 C CA . ASN A 1 101 ? -11.134 12.253 16.788 1.00 89.69 101 ASN A CA 1
ATOM 793 C C . ASN A 1 101 ? -10.481 11.388 15.704 1.00 89.69 101 ASN A C 1
ATOM 795 O O . ASN A 1 101 ? -9.310 11.043 15.823 1.00 89.69 101 ASN A O 1
ATOM 799 N N . GLU A 1 102 ? -11.189 11.099 14.612 1.00 91.88 102 GLU A N 1
ATOM 800 C CA . GLU A 1 102 ? -10.664 10.325 13.478 1.00 91.88 102 GLU A CA 1
ATOM 801 C C . GLU A 1 102 ? -9.537 11.049 12.733 1.00 91.88 102 GLU A C 1
ATOM 803 O O . GLU A 1 102 ? -8.548 10.425 12.354 1.00 91.88 102 GLU A O 1
ATOM 808 N N . LEU A 1 103 ? -9.645 12.368 12.558 1.00 92.50 103 LEU A N 1
ATOM 809 C CA . LEU A 1 103 ? -8.572 13.189 11.992 1.00 92.50 103 LEU A CA 1
ATOM 810 C C . LEU A 1 103 ? -7.331 13.181 12.886 1.00 92.50 103 LEU A C 1
ATOM 812 O O . LEU A 1 103 ? -6.216 13.057 12.381 1.00 92.50 103 LEU A O 1
ATOM 816 N N . SER A 1 104 ? -7.525 13.287 14.201 1.00 90.06 104 SER A N 1
ATOM 817 C CA . SER A 1 104 ? -6.430 13.226 15.174 1.00 90.06 104 SER A CA 1
ATOM 818 C C . SER A 1 104 ? -5.772 11.847 15.181 1.00 90.06 104 SER A C 1
ATOM 820 O O . SER A 1 104 ? -4.549 11.749 15.174 1.00 90.06 104 SER A O 1
ATOM 822 N N . PHE A 1 105 ? -6.581 10.788 15.125 1.00 87.50 105 PHE A N 1
ATOM 823 C CA . PHE A 1 105 ? -6.124 9.404 15.062 1.00 87.50 105 PHE A CA 1
ATOM 824 C C . PHE A 1 105 ? -5.286 9.130 13.806 1.00 87.50 105 PHE A C 1
ATOM 826 O O . PHE A 1 105 ? -4.220 8.540 13.907 1.00 87.50 105 PHE A O 1
ATOM 833 N N . LEU A 1 106 ? -5.695 9.658 12.646 1.00 88.62 106 LEU A N 1
ATOM 834 C CA . LEU A 1 106 ? -4.926 9.583 11.395 1.00 88.62 106 LEU A CA 1
ATOM 835 C C . LEU A 1 106 ? -3.706 10.528 11.346 1.00 88.62 106 LEU A C 1
ATOM 837 O O . LEU A 1 106 ? -3.053 10.630 10.306 1.00 88.62 106 LEU A O 1
ATOM 841 N N . GLY A 1 107 ? -3.417 11.271 12.419 1.00 88.12 107 GLY A N 1
ATOM 842 C CA . GLY A 1 107 ? -2.294 12.209 12.470 1.00 88.12 107 GLY A CA 1
ATOM 843 C C . GLY A 1 107 ? -2.451 13.422 11.546 1.00 88.12 107 GLY A C 1
ATOM 844 O O . GLY A 1 107 ? -1.459 14.041 11.152 1.00 88.12 107 GLY A O 1
ATOM 845 N N . VAL A 1 108 ? -3.682 13.784 11.167 1.00 91.12 108 VAL A N 1
ATOM 846 C CA . VAL A 1 108 ? -3.930 14.998 10.381 1.00 91.12 108 VAL A CA 1
ATOM 847 C C . VAL A 1 108 ? -3.567 16.208 11.232 1.00 91.12 108 VAL A C 1
ATOM 849 O O . VAL A 1 108 ? -4.020 16.336 12.369 1.00 91.12 108 VAL A O 1
ATOM 852 N N . ARG A 1 109 ? -2.771 17.125 10.673 1.00 91.00 109 ARG A N 1
ATOM 853 C CA . ARG A 1 109 ? -2.323 18.312 11.406 1.00 91.00 109 ARG A CA 1
ATOM 854 C C . ARG A 1 109 ? -3.514 19.192 11.840 1.00 91.00 109 ARG A C 1
ATOM 856 O O . ARG A 1 109 ? -4.403 19.420 11.008 1.00 91.00 109 ARG A O 1
ATOM 863 N N . PRO A 1 110 ? -3.548 19.695 13.093 1.00 91.12 110 PRO A N 1
ATOM 864 C CA . PRO A 1 110 ? -4.691 20.432 13.642 1.00 91.12 110 PRO A CA 1
ATOM 865 C C . PRO A 1 110 ? -5.146 21.631 12.804 1.00 91.12 110 PRO A C 1
ATOM 867 O O . PRO A 1 110 ? -6.343 21.906 12.727 1.00 91.12 110 PRO A O 1
ATOM 870 N N . GLU A 1 111 ? -4.227 22.315 12.114 1.00 94.44 111 GLU A N 1
ATOM 871 C CA . GLU A 1 111 ? -4.549 23.460 11.256 1.00 94.44 111 GLU A CA 1
ATOM 872 C C . GLU A 1 111 ? -5.524 23.126 10.114 1.00 94.44 111 GLU A C 1
ATOM 874 O O . GLU A 1 111 ? -6.217 24.015 9.619 1.00 94.44 111 GLU A O 1
ATOM 879 N N . PHE A 1 112 ? -5.627 21.855 9.713 1.00 93.75 112 PHE A N 1
ATOM 880 C CA . PHE A 1 112 ? -6.541 21.423 8.654 1.00 93.75 112 PHE A CA 1
ATOM 881 C C . PHE A 1 112 ? -7.904 20.951 9.163 1.00 93.75 112 PHE A C 1
ATOM 883 O O . PHE A 1 112 ? -8.824 20.789 8.359 1.00 93.75 112 PHE A O 1
ATOM 890 N N . HIS A 1 113 ? -8.068 20.730 10.471 1.00 94.31 113 HIS A N 1
ATOM 891 C CA . HIS A 1 113 ? -9.271 20.089 11.019 1.00 94.31 113 HIS A CA 1
ATOM 892 C C . HIS A 1 113 ? -10.534 20.902 10.741 1.00 94.31 113 HIS A C 1
ATOM 894 O O . HIS A 1 113 ? -11.514 20.364 10.224 1.00 94.31 113 HIS A O 1
ATOM 900 N N . ASN A 1 114 ? -10.492 22.209 11.012 1.00 94.12 114 ASN A N 1
ATOM 901 C CA . ASN A 1 114 ? -11.645 23.098 10.850 1.00 94.12 114 ASN A CA 1
ATOM 902 C C . ASN A 1 114 ? -12.143 23.150 9.401 1.00 94.12 114 ASN A C 1
ATOM 904 O O . ASN A 1 114 ? -13.348 23.105 9.154 1.00 94.12 114 ASN A O 1
ATOM 908 N N . GLU A 1 115 ? -11.222 23.213 8.438 1.00 95.50 115 GLU A N 1
ATOM 909 C CA . GLU A 1 115 ? -11.579 23.276 7.020 1.00 95.50 115 GLU A CA 1
ATOM 910 C C . GLU A 1 115 ? -12.188 21.953 6.535 1.00 95.50 115 GLU A C 1
ATOM 912 O O . GLU A 1 115 ? -13.199 21.947 5.829 1.00 95.50 115 GLU A O 1
ATOM 917 N N . ILE A 1 116 ? -11.631 20.816 6.965 1.00 95.06 116 ILE A N 1
ATOM 918 C CA . ILE A 1 116 ? -12.171 19.493 6.631 1.00 95.06 116 ILE A CA 1
ATOM 919 C C . ILE A 1 116 ? -13.579 19.318 7.218 1.00 95.06 116 ILE A C 1
ATOM 921 O O . ILE A 1 116 ? -14.499 18.932 6.492 1.00 95.06 116 ILE A O 1
ATOM 925 N N . LEU A 1 117 ? -13.770 19.649 8.500 1.00 94.44 117 LEU A N 1
ATOM 926 C CA . LEU A 1 117 ? -15.061 19.554 9.189 1.00 94.44 117 LEU A CA 1
ATOM 927 C C . LEU A 1 117 ? -16.131 20.440 8.549 1.00 94.44 117 LEU A C 1
ATOM 929 O O . LEU A 1 117 ? -17.272 20.004 8.362 1.00 94.44 117 LEU A O 1
ATOM 933 N N . LYS A 1 118 ? -15.764 21.668 8.167 1.00 95.19 118 LYS A N 1
ATOM 934 C CA . LYS A 1 118 ? -16.663 22.590 7.469 1.00 95.19 118 LYS A CA 1
ATOM 935 C C . LYS A 1 118 ? -17.110 22.005 6.132 1.00 95.19 118 LYS A C 1
ATOM 937 O O . LYS A 1 118 ? -18.307 21.974 5.853 1.00 95.19 118 LYS A O 1
ATOM 942 N N . ARG A 1 119 ? -16.175 21.493 5.322 1.00 95.69 119 ARG A N 1
ATOM 943 C CA . ARG A 1 119 ? -16.483 20.861 4.027 1.00 95.69 119 ARG A CA 1
ATOM 944 C C . ARG A 1 119 ? -17.387 19.641 4.173 1.00 95.69 119 ARG A C 1
ATOM 946 O O . ARG A 1 119 ? -18.320 19.487 3.391 1.00 95.69 119 ARG A O 1
ATOM 953 N N . TRP A 1 120 ? -17.118 18.794 5.160 1.00 94.69 120 TRP A N 1
ATOM 954 C CA . TRP A 1 120 ? -17.914 17.599 5.424 1.00 94.69 120 TRP A CA 1
ATOM 955 C C . TRP A 1 120 ? -19.346 17.945 5.854 1.00 94.69 120 TRP A C 1
ATOM 957 O O . TRP A 1 120 ? -20.308 17.427 5.286 1.00 94.69 120 TRP A O 1
ATOM 967 N N . THR A 1 121 ? -19.496 18.896 6.781 1.00 92.44 121 THR A N 1
ATOM 968 C CA . THR A 1 121 ? -20.807 19.379 7.249 1.00 92.44 121 THR A CA 1
ATOM 969 C C . THR A 1 121 ? -21.613 20.023 6.117 1.00 92.44 121 THR A C 1
ATOM 971 O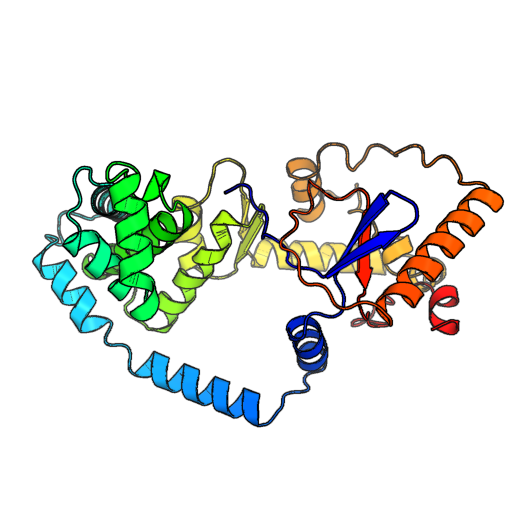 O . THR A 1 121 ? -22.800 19.745 5.970 1.00 92.44 121 THR A O 1
ATOM 974 N N . LEU A 1 122 ? -20.972 20.832 5.263 1.00 94.31 122 LEU A N 1
ATOM 975 C CA . LEU A 1 122 ? -21.626 21.465 4.108 1.00 94.31 122 LEU A CA 1
ATOM 976 C C . LEU A 1 122 ? -22.169 20.455 3.084 1.00 94.31 122 LEU A C 1
ATOM 978 O O . LEU A 1 122 ? -23.089 20.786 2.342 1.00 94.31 122 LEU A O 1
ATOM 982 N N . GLN A 1 123 ? -21.632 19.233 3.046 1.00 92.81 123 GLN A N 1
ATOM 983 C CA . GLN A 1 123 ? -22.134 18.147 2.196 1.00 92.81 123 GLN A CA 1
ATOM 984 C C . GLN A 1 123 ? -23.233 17.305 2.866 1.00 92.81 123 GLN A C 1
ATOM 986 O O . GLN A 1 123 ? -23.621 16.270 2.328 1.00 92.81 123 GLN A O 1
ATOM 991 N N . GLY A 1 124 ? -23.739 17.728 4.028 1.00 91.38 124 GLY A N 1
ATOM 992 C CA . GLY A 1 124 ? -24.769 17.002 4.770 1.00 91.38 124 GLY A CA 1
ATOM 993 C C . GLY A 1 124 ? -24.224 15.817 5.566 1.00 91.38 124 GLY A C 1
ATOM 994 O O . GLY A 1 124 ? -24.946 14.848 5.777 1.00 91.38 124 GLY A O 1
ATOM 995 N N . SER A 1 125 ? -22.955 15.879 5.985 1.00 91.81 125 SER A N 1
ATOM 996 C CA . SER A 1 125 ? -22.311 14.857 6.820 1.00 91.81 125 SER A CA 1
ATOM 997 C C . SER A 1 125 ? -22.371 13.429 6.242 1.00 91.81 125 SER A C 1
ATOM 999 O O . SER A 1 125 ? -22.798 12.493 6.926 1.00 91.81 125 SER A O 1
ATOM 1001 N N . PRO A 1 126 ? -21.942 13.221 4.981 1.00 91.75 126 PRO A N 1
ATOM 1002 C CA . PRO A 1 126 ? -21.989 11.907 4.346 1.00 91.75 126 PRO A CA 1
ATOM 1003 C C . PRO A 1 126 ? -21.028 10.904 5.019 1.00 91.75 126 PRO A C 1
ATOM 1005 O O . PRO A 1 126 ? -20.070 11.313 5.684 1.00 91.75 126 PRO A O 1
ATOM 1008 N N . PRO A 1 127 ? -21.212 9.583 4.817 1.00 90.62 127 PRO A N 1
ATOM 1009 C CA . PRO A 1 127 ? -20.262 8.575 5.285 1.00 90.62 127 PRO A CA 1
ATOM 1010 C C . PRO A 1 127 ? -18.835 8.857 4.801 1.00 90.62 127 PRO A C 1
ATOM 1012 O O . PRO A 1 127 ? -18.629 9.281 3.658 1.00 90.62 127 PRO A O 1
ATOM 1015 N N . LEU A 1 128 ? -17.834 8.565 5.638 1.00 90.00 128 LEU A N 1
ATOM 1016 C CA . LEU A 1 128 ? -16.432 8.862 5.322 1.00 90.00 128 LEU A CA 1
ATOM 1017 C C . LEU A 1 128 ? -15.964 8.147 4.045 1.00 90.00 128 LEU A C 1
ATOM 1019 O O . LEU A 1 128 ? -15.204 8.714 3.267 1.00 90.00 128 LEU A O 1
ATOM 1023 N N . SER A 1 129 ? -16.474 6.944 3.775 1.00 91.81 129 SER A N 1
ATOM 1024 C CA . SER A 1 129 ? -16.205 6.200 2.537 1.00 91.81 129 SER A CA 1
ATOM 1025 C C . SER A 1 129 ? -16.694 6.896 1.268 1.00 91.81 129 SER A C 1
ATOM 1027 O O . SER A 1 129 ? -16.136 6.641 0.204 1.00 91.81 129 SER A O 1
ATOM 1029 N N . SER A 1 130 ? -17.688 7.783 1.366 1.00 91.50 130 SER A N 1
ATOM 1030 C CA . SER A 1 130 ? -18.144 8.624 0.256 1.00 91.50 130 SER A CA 1
ATOM 1031 C C . SER A 1 130 ? -17.418 9.969 0.221 1.00 91.50 130 SER A C 1
ATOM 1033 O O . SER A 1 130 ? -17.079 10.448 -0.856 1.00 91.50 130 SER A O 1
ATOM 1035 N N . PHE A 1 131 ? -17.184 10.584 1.384 1.00 92.06 131 PHE A N 1
ATOM 1036 C CA . PHE A 1 131 ? -16.555 11.904 1.494 1.00 92.06 131 PHE A CA 1
ATOM 1037 C C . PHE A 1 131 ? -15.052 11.882 1.195 1.00 92.06 131 PHE A C 1
ATOM 1039 O O . PHE A 1 131 ? -14.538 12.683 0.417 1.00 92.06 131 PHE A O 1
ATOM 1046 N N . ALA A 1 132 ? -14.346 10.953 1.838 1.00 92.19 132 ALA A N 1
ATOM 1047 C CA . ALA A 1 132 ? -12.902 10.794 1.796 1.00 92.19 132 ALA A CA 1
ATOM 1048 C C . ALA A 1 132 ? -12.551 9.292 1.745 1.00 92.19 132 ALA A C 1
ATOM 1050 O O . ALA A 1 132 ? -12.077 8.725 2.734 1.00 92.19 132 ALA A O 1
ATOM 1051 N N . PRO A 1 133 ? -12.750 8.627 0.587 1.00 92.81 133 PRO A N 1
ATOM 1052 C CA . PRO A 1 133 ? -12.636 7.172 0.471 1.00 92.81 133 PRO A CA 1
ATOM 1053 C C . PRO A 1 133 ? -11.280 6.608 0.919 1.00 92.81 133 PRO A C 1
ATOM 1055 O O . PRO A 1 133 ? -11.211 5.502 1.448 1.00 92.81 133 PRO A O 1
ATOM 1058 N N . TYR A 1 134 ? -10.192 7.358 0.707 1.00 93.25 134 TYR A N 1
ATOM 1059 C CA . TYR A 1 134 ? -8.857 6.946 1.143 1.00 93.25 134 TYR A CA 1
ATOM 1060 C C . TYR A 1 134 ? -8.668 7.060 2.659 1.00 93.25 134 TYR A C 1
ATOM 1062 O O . TYR A 1 134 ? -8.137 6.140 3.270 1.00 93.25 134 TYR A O 1
ATOM 1070 N N . ALA A 1 135 ? -9.173 8.130 3.282 1.00 93.62 135 ALA A N 1
ATOM 1071 C CA . ALA A 1 135 ? -9.134 8.275 4.736 1.00 93.62 135 ALA A CA 1
ATOM 1072 C C . ALA A 1 135 ? -9.960 7.175 5.420 1.00 93.62 135 ALA A C 1
ATOM 1074 O O . ALA A 1 135 ? -9.493 6.561 6.372 1.00 93.62 135 ALA A O 1
ATOM 1075 N N . ALA A 1 136 ? -11.141 6.850 4.878 1.00 94.75 136 ALA A N 1
ATOM 1076 C CA . ALA A 1 136 ? -11.936 5.718 5.351 1.00 94.75 136 ALA A CA 1
ATOM 1077 C C . ALA A 1 136 ? -11.182 4.386 5.225 1.00 94.75 136 ALA A C 1
ATOM 1079 O O . ALA A 1 136 ? -11.235 3.561 6.135 1.00 94.75 136 ALA A O 1
ATOM 1080 N N . TYR A 1 137 ? -10.456 4.180 4.123 1.00 95.69 137 TYR A N 1
ATOM 1081 C CA . TYR A 1 137 ? -9.617 2.999 3.937 1.00 95.69 137 TYR A CA 1
ATOM 1082 C C . TYR A 1 137 ? -8.504 2.908 4.996 1.00 95.69 137 TYR A C 1
ATOM 1084 O O . TYR A 1 137 ? -8.386 1.875 5.653 1.00 95.69 137 TYR A O 1
ATOM 1092 N N . MET A 1 138 ? -7.736 3.985 5.201 1.00 95.44 138 MET A N 1
ATOM 1093 C CA . MET A 1 138 ? -6.665 4.030 6.208 1.00 95.44 138 MET A CA 1
ATOM 1094 C C . MET A 1 138 ? -7.214 3.790 7.617 1.00 95.44 138 MET A C 1
ATOM 1096 O O . MET A 1 138 ? -6.731 2.910 8.323 1.00 95.44 138 MET A O 1
ATOM 1100 N N . LEU A 1 139 ? -8.293 4.487 7.983 1.00 94.44 139 LEU A N 1
ATOM 1101 C CA . LEU A 1 139 ? -8.929 4.347 9.291 1.00 94.44 139 LEU A CA 1
ATOM 1102 C C . LEU A 1 139 ? -9.450 2.924 9.525 1.00 94.44 139 LEU A C 1
ATOM 1104 O O . LEU A 1 139 ? -9.316 2.388 10.623 1.00 94.44 139 LEU A O 1
ATOM 1108 N N . THR A 1 140 ? -10.012 2.288 8.491 1.00 95.88 140 THR A N 1
ATOM 1109 C CA . THR A 1 140 ? -10.461 0.888 8.567 1.00 95.88 140 THR A CA 1
ATOM 1110 C C . THR A 1 140 ? -9.284 -0.039 8.831 1.00 95.88 140 THR A C 1
ATOM 1112 O O . THR A 1 140 ? -9.405 -0.961 9.632 1.00 95.88 140 THR A O 1
ATOM 1115 N N . LEU A 1 141 ? -8.148 0.199 8.180 1.00 95.69 141 LEU A N 1
ATOM 1116 C CA . LEU A 1 141 ? -6.955 -0.623 8.315 1.00 95.69 141 LEU A CA 1
ATOM 1117 C C . LEU A 1 141 ? -6.319 -0.511 9.706 1.00 95.69 141 LEU A C 1
ATOM 1119 O O . LEU A 1 141 ? -6.007 -1.533 10.319 1.00 95.69 141 LEU A O 1
ATOM 1123 N N . GLU A 1 142 ? -6.194 0.707 10.230 1.00 92.56 142 GLU A N 1
ATOM 1124 C CA . GLU A 1 142 ? -5.693 0.943 11.587 1.00 92.56 142 GLU A CA 1
ATOM 1125 C C . GLU A 1 142 ? -6.648 0.382 12.647 1.00 92.56 142 GLU A C 1
ATOM 1127 O O . GLU A 1 142 ? -6.232 -0.351 13.544 1.00 92.56 142 GLU A O 1
ATOM 1132 N N . THR A 1 143 ? -7.953 0.630 12.506 1.00 91.88 143 THR A N 1
ATOM 1133 C CA . THR A 1 143 ? -8.972 0.065 13.406 1.00 91.88 143 THR A CA 1
ATOM 1134 C C . THR A 1 143 ? -8.930 -1.466 13.379 1.00 91.88 143 THR A C 1
ATOM 1136 O O . THR A 1 143 ? -8.935 -2.114 14.425 1.00 91.88 143 THR A O 1
ATOM 1139 N N . PHE A 1 144 ? -8.819 -2.063 12.189 1.00 94.62 144 PHE A N 1
ATOM 1140 C CA . PHE A 1 144 ? -8.643 -3.503 12.016 1.00 94.62 144 PHE A CA 1
ATOM 1141 C C . PHE A 1 144 ? -7.409 -4.028 12.751 1.00 94.62 144 PHE A C 1
ATOM 1143 O O . PHE A 1 144 ? -7.512 -5.068 13.402 1.00 94.62 144 PHE A O 1
ATOM 1150 N N . PHE A 1 145 ? -6.268 -3.334 12.677 1.00 92.81 145 PHE A N 1
ATOM 1151 C CA . PHE A 1 145 ? -5.049 -3.738 13.379 1.00 92.81 145 PHE A CA 1
ATOM 1152 C C . PHE A 1 145 ? -5.296 -3.870 14.880 1.00 92.81 145 PHE A C 1
ATOM 1154 O O . PHE A 1 145 ? -5.026 -4.928 15.452 1.00 92.81 145 PHE A O 1
ATOM 1161 N N . TYR A 1 146 ? -5.866 -2.837 15.505 1.00 89.88 146 TYR A N 1
ATOM 1162 C CA . TYR A 1 146 ? -6.119 -2.843 16.945 1.00 89.88 146 TYR A CA 1
ATOM 1163 C C . TYR A 1 146 ? -7.158 -3.892 17.353 1.00 89.88 146 TYR A C 1
ATOM 1165 O O . TYR A 1 146 ? -6.956 -4.584 18.351 1.00 89.88 146 TYR A O 1
ATOM 1173 N N . ILE A 1 147 ? -8.215 -4.097 16.558 1.00 91.12 147 ILE A N 1
ATOM 1174 C CA . ILE A 1 147 ? -9.213 -5.157 16.786 1.00 91.12 147 ILE A CA 1
ATOM 1175 C C . ILE A 1 147 ? -8.573 -6.545 16.692 1.00 91.12 147 ILE A C 1
ATOM 1177 O O . ILE A 1 147 ? -8.683 -7.359 17.612 1.00 91.12 147 ILE A O 1
ATOM 1181 N N . ALA A 1 148 ? -7.893 -6.829 15.579 1.00 92.19 148 ALA A N 1
ATOM 1182 C CA . ALA A 1 148 ? -7.257 -8.116 15.335 1.00 92.19 148 ALA A CA 1
ATOM 1183 C C . ALA A 1 148 ? -6.178 -8.402 16.383 1.00 92.19 148 ALA A C 1
ATOM 1185 O O . ALA A 1 148 ? -6.003 -9.545 16.813 1.00 92.19 148 ALA A O 1
ATOM 1186 N N . ARG A 1 149 ? -5.484 -7.359 16.845 1.00 89.00 149 ARG A N 1
ATOM 1187 C CA . ARG A 1 149 ? -4.508 -7.472 17.917 1.00 89.00 149 ARG A CA 1
ATOM 1188 C C . ARG A 1 149 ? -5.156 -7.736 19.273 1.00 89.00 149 ARG A C 1
ATOM 1190 O O . ARG A 1 149 ? -4.697 -8.628 19.985 1.00 89.00 149 ARG A O 1
ATOM 1197 N N . ALA A 1 150 ? -6.213 -7.008 19.629 1.00 87.69 150 ALA A N 1
ATOM 1198 C CA . ALA A 1 150 ? -6.971 -7.217 20.863 1.00 87.69 150 ALA A CA 1
ATOM 1199 C C . ALA A 1 150 ? -7.525 -8.652 20.963 1.00 87.69 150 ALA A C 1
ATOM 1201 O O . ALA A 1 150 ? -7.531 -9.232 22.052 1.00 87.69 150 ALA A O 1
ATOM 1202 N N . ALA A 1 151 ? -7.896 -9.235 19.819 1.00 88.81 151 ALA A N 1
ATOM 1203 C CA . ALA A 1 151 ? -8.330 -10.622 19.661 1.00 88.81 151 ALA A CA 1
ATOM 1204 C C . ALA A 1 151 ? -7.180 -11.655 19.583 1.00 88.81 151 ALA A C 1
ATOM 1206 O O . ALA A 1 151 ? -7.431 -12.852 19.476 1.00 88.81 151 ALA A O 1
ATOM 1207 N N . GLY A 1 152 ? -5.913 -11.225 19.615 1.00 88.75 152 GLY A N 1
ATOM 1208 C CA . GLY A 1 152 ? -4.748 -12.117 19.556 1.00 88.75 152 GLY A CA 1
ATOM 1209 C C . GLY A 1 152 ? -4.457 -12.725 18.176 1.00 88.75 152 GLY A C 1
ATOM 1210 O O . GLY A 1 152 ? -3.665 -13.658 18.079 1.00 88.75 152 GLY A O 1
ATOM 1211 N N . LEU A 1 153 ? -5.054 -12.202 17.099 1.00 91.06 153 LEU A N 1
ATOM 1212 C CA . LEU A 1 153 ? -4.922 -12.725 15.729 1.00 91.06 153 LEU A CA 1
ATOM 1213 C C . LEU A 1 153 ? -3.636 -12.264 15.016 1.00 91.06 153 LEU A C 1
ATOM 1215 O O . LEU A 1 153 ? -3.210 -12.878 14.025 1.00 91.06 153 LEU A O 1
ATOM 1219 N N . ILE A 1 154 ? -3.032 -11.178 15.507 1.00 90.69 154 ILE A N 1
ATOM 1220 C CA . ILE A 1 154 ? -1.790 -10.561 15.016 1.00 90.69 154 ILE A CA 1
ATOM 1221 C C . ILE A 1 154 ? -0.854 -10.315 16.221 1.00 90.69 154 ILE A C 1
ATOM 1223 O O . ILE A 1 154 ? -1.346 -9.982 17.304 1.00 90.69 154 ILE A O 1
ATOM 12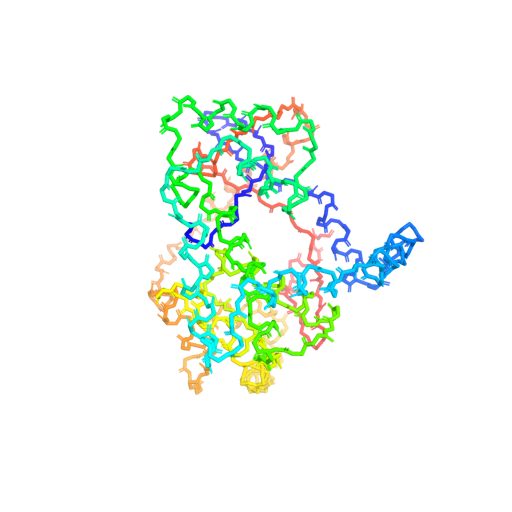27 N N . PRO A 1 155 ? 0.477 -10.492 16.097 1.00 84.19 155 PRO A N 1
ATOM 1228 C CA . PRO A 1 155 ? 1.439 -10.146 17.153 1.00 84.19 155 PRO A CA 1
ATOM 1229 C C . PRO A 1 155 ? 1.429 -8.650 17.530 1.00 84.19 155 PRO A C 1
ATOM 1231 O O . PRO A 1 155 ? 1.159 -7.810 16.678 1.00 84.19 155 PRO A O 1
ATOM 1234 N N . LEU A 1 156 ? 1.753 -8.301 18.789 1.00 75.12 156 LEU A N 1
ATOM 1235 C CA . LEU A 1 156 ? 2.052 -6.904 19.145 1.00 75.12 156 LEU A CA 1
ATOM 1236 C C . LEU A 1 156 ? 3.513 -6.676 18.838 1.00 75.12 156 LEU A C 1
ATOM 1238 O O . LEU A 1 156 ? 4.385 -7.131 19.576 1.00 75.12 156 LEU A O 1
ATOM 1242 N N . SER A 1 157 ? 3.777 -5.982 17.752 1.00 80.62 157 SER A N 1
ATOM 1243 C CA . SER A 1 157 ? 5.076 -5.376 17.560 1.00 80.62 157 SER A CA 1
ATOM 1244 C C . SER A 1 157 ? 4.921 -4.149 16.696 1.00 80.62 157 SER A C 1
ATOM 1246 O O . SER A 1 157 ? 4.069 -4.097 15.806 1.00 80.62 157 SER A O 1
ATOM 1248 N N . THR A 1 158 ? 5.798 -3.186 16.928 1.00 78.75 158 THR A N 1
ATOM 1249 C CA . THR A 1 158 ? 5.913 -2.019 16.069 1.00 78.75 158 THR A CA 1
ATOM 1250 C C . THR A 1 158 ? 6.235 -2.418 14.630 1.00 78.75 158 THR A C 1
ATOM 1252 O O . THR A 1 158 ? 5.705 -1.821 13.703 1.00 78.75 158 THR A O 1
ATOM 1255 N N . SER A 1 159 ? 7.003 -3.500 14.434 1.00 82.44 159 SER A N 1
ATOM 1256 C CA . SER A 1 159 ? 7.197 -4.109 13.110 1.00 82.44 159 SER A CA 1
ATOM 1257 C C . SER A 1 159 ? 5.871 -4.509 12.474 1.00 82.44 159 SER A C 1
ATOM 1259 O O . SER A 1 159 ? 5.592 -4.067 11.375 1.00 82.44 159 SER A O 1
ATOM 1261 N N . SER A 1 160 ? 5.013 -5.256 13.179 1.00 83.25 160 SER A N 1
ATOM 1262 C CA . SER A 1 160 ? 3.733 -5.717 12.618 1.00 83.25 160 SER A CA 1
ATOM 1263 C C . SER A 1 160 ? 2.807 -4.555 12.247 1.00 83.25 160 SER A C 1
ATOM 1265 O O . SER A 1 160 ? 2.065 -4.653 11.272 1.00 83.25 160 SER A O 1
ATOM 1267 N N . TRP A 1 161 ? 2.840 -3.465 13.021 1.00 86.06 161 TRP A N 1
ATOM 1268 C CA . TRP A 1 161 ? 2.102 -2.240 12.708 1.00 86.06 161 TRP A CA 1
ATOM 1269 C C . TRP A 1 161 ? 2.661 -1.550 11.455 1.00 86.06 161 TRP A C 1
ATOM 1271 O O . TRP A 1 161 ? 1.909 -1.266 10.526 1.00 86.06 161 TRP A O 1
ATOM 1281 N N . MET A 1 162 ? 3.985 -1.359 11.383 1.00 84.88 162 MET A N 1
ATOM 1282 C CA . MET A 1 162 ? 4.650 -0.792 10.203 1.00 84.88 162 MET A CA 1
ATOM 1283 C C . MET A 1 162 ? 4.417 -1.630 8.945 1.00 84.88 162 MET A C 1
ATOM 1285 O O . MET A 1 162 ? 4.144 -1.072 7.883 1.00 84.88 162 MET A O 1
ATOM 1289 N N . ASP A 1 163 ? 4.507 -2.954 9.070 1.00 87.81 163 ASP A N 1
ATOM 1290 C CA . ASP A 1 163 ? 4.249 -3.889 7.983 1.00 87.81 163 ASP A CA 1
ATOM 1291 C C . ASP A 1 163 ? 2.816 -3.673 7.488 1.00 87.81 163 ASP A C 1
ATOM 1293 O O . ASP A 1 163 ? 2.608 -3.355 6.322 1.00 87.81 163 ASP A O 1
ATOM 1297 N N . LEU A 1 164 ? 1.818 -3.682 8.378 1.00 90.25 164 LEU A N 1
ATOM 1298 C CA . LEU A 1 164 ? 0.433 -3.459 7.968 1.00 90.25 164 LEU A CA 1
ATOM 1299 C C . LEU A 1 164 ? 0.211 -2.090 7.292 1.00 90.25 164 LEU A C 1
ATOM 1301 O O . LEU A 1 164 ? -0.539 -2.026 6.318 1.00 90.25 164 LEU A O 1
ATOM 1305 N N . ASN A 1 165 ? 0.894 -1.025 7.719 1.00 89.56 165 ASN A N 1
ATOM 1306 C CA . ASN A 1 165 ? 0.807 0.292 7.071 1.00 89.56 165 ASN A CA 1
ATOM 1307 C C . ASN A 1 165 ? 1.272 0.271 5.606 1.00 89.56 165 ASN A C 1
ATOM 1309 O O . ASN A 1 165 ? 0.861 1.116 4.811 1.00 89.56 165 ASN A O 1
ATOM 1313 N N . TYR A 1 166 ? 2.054 -0.725 5.181 1.00 91.31 166 TYR A N 1
ATOM 1314 C CA . TYR A 1 166 ? 2.384 -0.915 3.767 1.00 91.31 166 TYR A CA 1
ATOM 1315 C C . TYR A 1 166 ? 1.141 -1.189 2.900 1.00 91.31 166 TYR A C 1
ATOM 1317 O O . TYR A 1 166 ? 1.120 -0.921 1.697 1.00 91.31 166 TYR A O 1
ATOM 1325 N N . LEU A 1 167 ? 0.045 -1.658 3.498 1.00 95.25 167 LEU A N 1
ATOM 1326 C CA . LEU A 1 167 ? -1.236 -1.815 2.816 1.00 95.25 167 LEU A CA 1
ATOM 1327 C C . LEU A 1 167 ? -1.918 -0.474 2.489 1.00 95.25 167 LEU A C 1
ATOM 1329 O O . LEU A 1 167 ? -2.893 -0.479 1.737 1.00 95.25 167 LEU A O 1
ATOM 1333 N N . TYR A 1 168 ? -1.410 0.674 2.952 1.00 93.81 168 TYR A N 1
ATOM 1334 C CA . TYR A 1 168 ? -1.841 2.002 2.484 1.00 93.81 168 TYR A CA 1
ATOM 1335 C C . TYR A 1 168 ? -1.648 2.198 0.982 1.00 93.81 168 TYR A C 1
ATOM 1337 O O . TYR A 1 168 ? -2.394 2.948 0.357 1.00 93.81 168 TYR A O 1
ATOM 1345 N N . TYR A 1 169 ? -0.724 1.458 0.368 1.00 91.94 169 TYR A N 1
ATOM 1346 C CA . TYR A 1 169 ? -0.526 1.494 -1.077 1.00 91.94 169 TYR A CA 1
ATOM 1347 C C . TYR A 1 169 ? -1.566 0.684 -1.857 1.00 91.94 169 TYR A C 1
ATOM 1349 O O . TYR A 1 169 ? -1.772 0.967 -3.038 1.00 91.94 169 TYR A O 1
ATOM 1357 N N . LEU A 1 170 ? -2.261 -0.281 -1.231 1.00 93.44 170 LEU A N 1
ATOM 1358 C CA . LEU A 1 170 ? -3.189 -1.175 -1.936 1.00 93.44 170 LEU A CA 1
ATOM 1359 C C . LEU A 1 170 ? -4.196 -0.424 -2.812 1.00 93.44 170 LEU A C 1
ATOM 1361 O O . LEU A 1 170 ? -4.326 -0.812 -3.969 1.00 93.44 170 LEU A O 1
ATOM 1365 N N . PRO A 1 171 ? -4.872 0.658 -2.378 1.00 92.75 171 PRO A N 1
ATOM 1366 C CA . PRO A 1 171 ? -5.825 1.361 -3.233 1.00 92.75 171 PRO A CA 1
ATOM 1367 C C . PRO A 1 171 ? -5.238 1.906 -4.546 1.00 92.75 171 PRO A C 1
ATOM 1369 O O . PRO A 1 171 ? -5.989 2.153 -5.496 1.00 92.75 171 PRO A O 1
ATOM 1372 N N . PHE A 1 172 ? -3.917 2.044 -4.631 1.00 89.19 172 PHE A N 1
ATOM 1373 C CA . PHE A 1 172 ? -3.197 2.594 -5.777 1.00 89.19 172 PHE A CA 1
ATOM 1374 C C . PHE A 1 172 ? -2.441 1.536 -6.589 1.00 89.19 172 PHE A C 1
ATOM 1376 O O . PHE A 1 172 ? -1.766 1.883 -7.551 1.00 89.19 172 PHE A O 1
ATOM 1383 N N . CYS A 1 173 ? -2.576 0.250 -6.257 1.00 88.62 173 CYS A N 1
ATOM 1384 C CA . CYS A 1 173 ? -1.896 -0.831 -6.968 1.00 88.62 173 CYS A CA 1
ATOM 1385 C C . CYS A 1 173 ? -2.867 -1.665 -7.817 1.00 88.62 173 CYS A C 1
ATOM 1387 O O . CYS A 1 173 ? -4.043 -1.810 -7.482 1.00 88.62 173 CYS A O 1
ATOM 1389 N N . MET A 1 174 ? -2.363 -2.259 -8.901 1.00 91.31 174 MET A N 1
ATOM 1390 C CA . MET A 1 174 ? -3.024 -3.378 -9.595 1.00 91.31 174 MET A CA 1
ATOM 1391 C C . MET A 1 174 ? -2.510 -4.725 -9.073 1.00 91.31 174 MET A C 1
ATOM 1393 O O . MET A 1 174 ? -3.278 -5.656 -8.836 1.00 91.31 174 MET A O 1
ATOM 1397 N N . ILE A 1 175 ? -1.200 -4.803 -8.839 1.00 94.19 175 ILE A N 1
ATOM 1398 C CA . ILE A 1 175 ? -0.506 -5.979 -8.322 1.00 94.19 175 ILE A CA 1
ATOM 1399 C C . ILE A 1 175 ? 0.141 -5.589 -6.998 1.00 94.19 175 ILE A C 1
ATOM 1401 O O . ILE A 1 175 ? 0.842 -4.579 -6.933 1.00 94.19 175 ILE A O 1
ATOM 1405 N N . PHE A 1 176 ? -0.081 -6.387 -5.958 1.00 95.25 176 PHE A N 1
ATOM 1406 C CA . PHE A 1 176 ? 0.581 -6.232 -4.668 1.00 95.25 176 PHE A CA 1
ATOM 1407 C C . PHE A 1 176 ? 1.485 -7.437 -4.426 1.00 95.25 176 PHE A C 1
ATOM 1409 O O . PHE A 1 176 ? 1.012 -8.570 -4.338 1.00 95.25 176 PHE A O 1
ATOM 1416 N N . VAL A 1 177 ? 2.792 -7.194 -4.354 1.00 95.81 177 VAL A N 1
ATOM 1417 C CA . VAL A 1 177 ? 3.803 -8.240 -4.173 1.00 95.81 177 VAL A CA 1
ATOM 1418 C C . VAL A 1 177 ? 4.335 -8.170 -2.752 1.00 95.81 177 VAL A C 1
ATOM 1420 O O . VAL A 1 177 ? 4.770 -7.109 -2.310 1.00 95.81 177 VAL A O 1
ATOM 1423 N N . SER A 1 178 ? 4.364 -9.296 -2.044 1.00 95.38 178 SER A N 1
ATOM 1424 C CA . SER A 1 178 ? 5.056 -9.356 -0.758 1.00 95.38 178 SER A CA 1
ATOM 1425 C C . SER A 1 178 ? 5.549 -10.757 -0.414 1.00 95.38 178 SER A C 1
ATOM 1427 O O . SER A 1 178 ? 4.891 -11.739 -0.747 1.00 95.38 178 SER A O 1
ATOM 1429 N N . SER A 1 179 ? 6.690 -10.840 0.278 1.00 95.12 179 SER A N 1
ATOM 1430 C CA . SER A 1 179 ? 7.182 -12.056 0.952 1.00 95.12 179 SER A CA 1
ATOM 1431 C C . SER A 1 179 ? 6.853 -12.062 2.454 1.00 95.12 179 SER A C 1
ATOM 1433 O O . SER A 1 179 ? 7.351 -12.916 3.187 1.00 95.12 179 SER A O 1
ATOM 1435 N N . ASP A 1 180 ? 6.036 -11.122 2.935 1.00 93.31 180 ASP A N 1
ATOM 1436 C CA . ASP A 1 180 ? 5.648 -11.053 4.341 1.00 93.31 180 ASP A CA 1
ATOM 1437 C C . ASP A 1 180 ? 4.389 -11.893 4.643 1.00 93.31 180 ASP A C 1
ATOM 1439 O O . ASP A 1 180 ? 3.386 -11.878 3.918 1.00 93.31 180 ASP A O 1
ATOM 1443 N N . LYS A 1 181 ? 4.435 -12.655 5.741 1.00 92.94 181 LYS A N 1
ATOM 1444 C CA . LYS A 1 181 ? 3.353 -13.579 6.118 1.00 92.94 181 LYS A CA 1
ATOM 1445 C C . LYS A 1 181 ? 2.115 -12.853 6.643 1.00 92.94 181 LYS A C 1
ATOM 1447 O O . LYS A 1 181 ? 1.012 -13.378 6.474 1.00 92.94 181 LYS A O 1
ATOM 1452 N N . LEU A 1 182 ? 2.272 -11.692 7.280 1.00 93.12 182 LEU A N 1
ATOM 1453 C CA . LEU A 1 182 ? 1.151 -10.860 7.708 1.00 93.12 182 LEU A CA 1
ATOM 1454 C C . LEU A 1 182 ? 0.434 -10.291 6.480 1.00 93.12 182 LEU A C 1
ATOM 1456 O O . LEU A 1 182 ? -0.777 -10.462 6.360 1.00 93.12 182 LEU A O 1
ATOM 1460 N N . HIS A 1 183 ? 1.168 -9.760 5.502 1.00 95.44 183 HIS A N 1
ATOM 1461 C CA . HIS A 1 183 ? 0.612 -9.325 4.220 1.00 95.44 183 HIS A CA 1
ATOM 1462 C C . HIS A 1 183 ? -0.137 -10.435 3.495 1.00 95.44 183 HIS A C 1
ATOM 1464 O O . HIS A 1 183 ? -1.259 -10.213 3.045 1.00 95.44 183 HIS A O 1
ATOM 1470 N N . LYS A 1 184 ? 0.427 -11.646 3.426 1.00 95.50 184 LYS A N 1
ATOM 1471 C CA . LYS A 1 184 ? -0.244 -12.792 2.790 1.00 95.50 184 LYS A CA 1
ATOM 1472 C C . LYS A 1 184 ? -1.608 -13.107 3.420 1.00 95.50 184 LYS A C 1
ATOM 1474 O O . LYS A 1 184 ? -2.500 -13.583 2.725 1.00 95.50 184 LYS A O 1
ATOM 1479 N N . ARG A 1 185 ? -1.774 -12.851 4.723 1.00 95.25 185 ARG A N 1
ATOM 1480 C CA . ARG A 1 185 ? -3.030 -13.065 5.464 1.00 95.25 185 ARG A CA 1
ATOM 1481 C C . ARG A 1 185 ? -3.981 -11.870 5.378 1.00 95.25 185 ARG A C 1
ATOM 1483 O O . ARG A 1 185 ? -5.188 -12.073 5.306 1.00 95.25 185 ARG A O 1
ATOM 1490 N N . CYS A 1 186 ? -3.451 -10.650 5.420 1.00 96.06 186 CYS A N 1
ATOM 1491 C CA . CYS A 1 186 ? -4.236 -9.425 5.562 1.00 96.06 186 CYS A CA 1
ATOM 1492 C C . CYS A 1 186 ? -4.564 -8.763 4.223 1.00 96.06 186 CYS A C 1
ATOM 1494 O O . CYS A 1 186 ? -5.710 -8.374 4.025 1.00 96.06 186 CYS A O 1
ATOM 1496 N N . ALA A 1 187 ? -3.610 -8.664 3.291 1.00 96.19 187 ALA A N 1
ATOM 1497 C CA . ALA A 1 187 ? -3.812 -7.957 2.026 1.00 96.19 187 ALA A CA 1
ATOM 1498 C C . ALA A 1 187 ? -5.057 -8.448 1.261 1.00 96.19 187 ALA A C 1
ATOM 1500 O O . ALA A 1 187 ? -5.875 -7.599 0.910 1.00 96.19 187 ALA A O 1
ATOM 1501 N N . PRO A 1 188 ? -5.308 -9.768 1.093 1.00 96.31 188 PRO A N 1
ATOM 1502 C CA . PRO A 1 188 ? -6.488 -10.246 0.368 1.00 96.31 188 PRO A CA 1
ATOM 1503 C C . PRO A 1 188 ? -7.827 -9.756 0.935 1.00 96.31 188 PRO A C 1
ATOM 1505 O O . PRO A 1 188 ? -8.794 -9.642 0.189 1.00 96.31 188 PRO A O 1
ATOM 1508 N N . LEU A 1 189 ? -7.888 -9.439 2.233 1.00 96.94 189 LEU A N 1
ATOM 1509 C CA . LEU A 1 189 ? -9.099 -8.936 2.885 1.00 96.94 189 LEU A CA 1
ATOM 1510 C C . LEU A 1 189 ? -9.438 -7.509 2.425 1.00 96.94 189 LEU A C 1
ATOM 1512 O O . LEU A 1 189 ? -10.612 -7.153 2.343 1.00 96.94 189 LEU A O 1
ATOM 1516 N N . PHE A 1 190 ? -8.412 -6.704 2.135 1.00 96.25 190 PHE A N 1
ATOM 1517 C CA . PHE A 1 190 ? -8.503 -5.284 1.771 1.00 96.25 190 PHE A CA 1
ATOM 1518 C C . PHE A 1 190 ? -8.414 -5.030 0.262 1.00 96.25 190 PHE A C 1
ATOM 1520 O O . PHE A 1 190 ? -8.622 -3.904 -0.193 1.00 96.25 190 PHE A O 1
ATOM 1527 N N . MET A 1 191 ? -8.105 -6.062 -0.520 1.00 95.00 191 MET A N 1
ATOM 1528 C CA . MET A 1 191 ? -7.963 -5.948 -1.964 1.00 95.00 191 MET A CA 1
ATOM 1529 C C . MET A 1 191 ? -9.307 -5.816 -2.674 1.00 95.00 191 MET A C 1
ATOM 1531 O O . MET A 1 191 ? -10.309 -6.442 -2.326 1.00 95.00 191 MET A O 1
ATOM 1535 N N . ARG A 1 192 ? -9.306 -5.023 -3.742 1.00 92.81 192 ARG A N 1
ATOM 1536 C CA . ARG A 1 192 ? -10.402 -4.969 -4.706 1.00 92.81 192 ARG A CA 1
ATOM 1537 C C . ARG A 1 192 ? -10.388 -6.207 -5.605 1.00 92.81 192 ARG A C 1
ATOM 1539 O O . ARG A 1 192 ? -9.361 -6.856 -5.794 1.00 92.81 192 ARG A O 1
ATOM 1546 N N . LYS A 1 193 ? -11.532 -6.488 -6.235 1.00 91.94 193 LYS A N 1
ATOM 1547 C CA . LYS A 1 193 ? -11.715 -7.637 -7.143 1.00 91.94 193 LYS A CA 1
ATOM 1548 C C . LYS A 1 193 ? -10.804 -7.598 -8.375 1.00 91.94 193 LYS A C 1
ATOM 1550 O O . LYS A 1 193 ? -10.486 -8.646 -8.926 1.00 91.94 193 LYS A O 1
ATOM 1555 N N . ASP A 1 194 ? -10.415 -6.403 -8.811 1.00 91.19 194 ASP A N 1
ATOM 1556 C CA . ASP A 1 194 ? -9.552 -6.169 -9.969 1.00 91.19 194 ASP A CA 1
ATOM 1557 C C . ASP A 1 194 ? -8.058 -6.262 -9.635 1.00 91.19 194 ASP A C 1
ATOM 1559 O O . ASP A 1 194 ? -7.241 -6.138 -10.535 1.00 91.19 194 ASP A O 1
ATOM 1563 N N . GLN A 1 195 ? -7.676 -6.498 -8.378 1.00 94.31 195 GLN A N 1
ATOM 1564 C CA . GLN A 1 195 ? -6.274 -6.571 -7.967 1.00 94.31 195 GLN A CA 1
ATOM 1565 C C . GLN A 1 195 ? -5.755 -8.011 -7.911 1.00 94.31 195 GLN A C 1
ATOM 1567 O O . GLN A 1 195 ? -6.509 -8.986 -7.972 1.00 94.31 195 GLN A O 1
ATOM 1572 N N . HIS A 1 196 ? -4.436 -8.169 -7.794 1.00 95.06 196 HIS A N 1
ATOM 1573 C CA . HIS A 1 196 ? -3.824 -9.483 -7.624 1.00 95.06 196 HIS A CA 1
ATOM 1574 C C . HIS A 1 196 ? -2.676 -9.472 -6.619 1.00 95.06 196 HIS A C 1
ATOM 1576 O O . HIS A 1 196 ? -1.775 -8.637 -6.701 1.00 95.06 196 HIS A O 1
ATOM 1582 N N . PHE A 1 197 ? -2.735 -10.391 -5.655 1.00 96.75 197 PHE A N 1
ATOM 1583 C CA . PHE A 1 197 ? -1.654 -10.618 -4.704 1.00 96.75 197 PHE A CA 1
ATOM 1584 C C . PHE A 1 197 ? -0.669 -11.605 -5.316 1.00 96.75 197 PHE A C 1
ATOM 1586 O O . PHE A 1 197 ? -1.082 -12.662 -5.785 1.00 96.75 197 PHE A O 1
ATOM 1593 N N . VAL A 1 198 ? 0.619 -11.284 -5.271 1.00 97.31 198 VAL A N 1
ATOM 1594 C CA . VAL A 1 198 ? 1.686 -12.177 -5.724 1.00 97.31 198 VAL A CA 1
ATOM 1595 C C . VAL A 1 198 ? 2.608 -12.472 -4.555 1.00 97.31 198 VAL A C 1
ATOM 1597 O O . VAL A 1 198 ? 3.140 -11.559 -3.915 1.00 97.31 198 VAL A O 1
ATOM 1600 N N . TRP A 1 199 ? 2.826 -13.759 -4.282 1.00 97.56 199 TRP A N 1
ATOM 1601 C CA . TRP A 1 199 ? 3.787 -14.155 -3.267 1.00 97.56 199 TRP A CA 1
ATOM 1602 C C . TRP A 1 199 ? 5.207 -13.868 -3.754 1.00 97.56 199 TRP A C 1
ATOM 1604 O O . TRP A 1 199 ? 5.613 -14.301 -4.831 1.00 97.56 199 TRP A O 1
ATOM 1614 N N . GLY A 1 200 ? 5.981 -13.133 -2.959 1.00 96.44 200 GLY A N 1
ATOM 1615 C CA . GLY A 1 200 ? 7.286 -12.632 -3.386 1.00 96.44 200 GLY A CA 1
ATOM 1616 C C . GLY A 1 200 ? 8.276 -13.742 -3.743 1.00 96.44 200 GLY A C 1
ATOM 1617 O O . GLY A 1 200 ? 9.066 -13.569 -4.664 1.00 96.44 200 GLY A O 1
ATOM 1618 N N . GLU A 1 201 ? 8.196 -14.909 -3.098 1.00 95.62 201 GLU A N 1
ATOM 1619 C CA . GLU A 1 201 ? 9.051 -16.055 -3.443 1.00 95.62 201 GLU A CA 1
ATOM 1620 C C . GLU A 1 201 ? 8.702 -16.669 -4.807 1.00 95.62 201 GLU A C 1
ATOM 1622 O O . GLU A 1 201 ? 9.597 -17.096 -5.535 1.00 95.62 201 GLU A O 1
ATOM 1627 N N . GLU A 1 202 ? 7.422 -16.660 -5.194 1.00 95.94 202 GLU A N 1
ATOM 1628 C CA . GLU A 1 202 ? 6.995 -17.100 -6.528 1.00 95.94 202 GLU A CA 1
ATOM 1629 C C . GLU A 1 202 ? 7.510 -16.131 -7.594 1.00 95.94 202 GLU A C 1
ATOM 1631 O O . GLU A 1 202 ? 8.110 -16.565 -8.578 1.00 95.94 202 GLU A O 1
ATOM 1636 N N . LEU A 1 203 ? 7.382 -14.819 -7.353 1.00 96.31 203 LEU A N 1
ATOM 1637 C CA . LEU A 1 203 ? 7.912 -13.809 -8.267 1.00 96.31 203 LEU A CA 1
ATOM 1638 C C . LEU A 1 203 ? 9.436 -13.877 -8.382 1.00 96.31 203 LEU A C 1
ATOM 1640 O O . LEU A 1 203 ? 9.960 -13.812 -9.486 1.00 96.31 203 LEU A O 1
ATOM 1644 N N . LYS A 1 204 ? 10.165 -14.035 -7.272 1.00 96.00 204 LYS A N 1
ATOM 1645 C CA . LYS A 1 204 ? 11.630 -14.184 -7.300 1.00 96.00 204 LYS A CA 1
ATOM 1646 C C . LYS A 1 204 ? 12.055 -15.385 -8.142 1.00 96.00 204 LYS A C 1
ATOM 1648 O O . LYS A 1 204 ? 12.969 -15.261 -8.954 1.00 96.00 204 LYS A O 1
ATOM 1653 N N . LYS A 1 205 ? 11.389 -16.533 -7.971 1.00 96.19 205 LYS A N 1
ATOM 1654 C CA . LYS A 1 205 ? 11.662 -17.745 -8.753 1.00 96.19 205 LYS A CA 1
ATOM 1655 C C . LYS A 1 205 ? 11.394 -17.527 -10.245 1.00 96.19 205 LYS A C 1
ATOM 1657 O O . LYS A 1 205 ? 12.194 -17.950 -11.081 1.00 96.19 205 LYS A O 1
ATOM 1662 N N . ASP A 1 206 ? 10.293 -16.861 -10.575 1.00 95.75 206 ASP A N 1
ATOM 1663 C CA . ASP A 1 206 ? 9.946 -16.537 -11.959 1.00 95.75 206 ASP A CA 1
ATOM 1664 C C . ASP A 1 206 ? 10.953 -15.563 -12.588 1.00 95.75 206 ASP A C 1
ATOM 1666 O O . ASP A 1 206 ? 11.458 -15.815 -13.679 1.00 95.75 206 ASP A O 1
ATO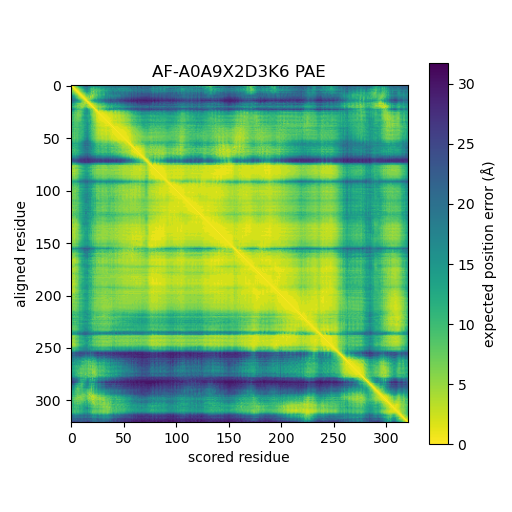M 1670 N N . LEU A 1 207 ? 11.344 -14.511 -11.861 1.00 94.38 207 LEU A N 1
ATOM 1671 C CA . LEU A 1 207 ? 12.360 -13.550 -12.299 1.00 94.38 207 LEU A CA 1
ATOM 1672 C C . LEU A 1 207 ? 13.728 -14.205 -12.518 1.00 94.38 207 LEU A C 1
ATOM 1674 O O . LEU A 1 207 ? 14.395 -13.879 -13.494 1.00 94.38 207 LEU A O 1
ATOM 1678 N N . ALA A 1 208 ? 14.136 -15.150 -11.667 1.00 94.62 208 ALA A N 1
ATOM 1679 C CA . ALA A 1 208 ? 15.363 -15.922 -11.882 1.00 94.62 208 ALA A CA 1
ATOM 1680 C C . ALA A 1 208 ? 15.277 -16.795 -13.146 1.00 94.62 208 ALA A C 1
ATOM 1682 O O . ALA A 1 208 ? 16.244 -16.920 -13.896 1.00 94.62 208 ALA A O 1
ATOM 1683 N N . SER A 1 209 ? 14.100 -17.364 -13.416 1.00 94.50 209 SER A N 1
ATOM 1684 C CA . SER A 1 209 ? 13.854 -18.154 -14.627 1.00 94.50 209 SER A CA 1
ATOM 1685 C C . SER A 1 209 ? 13.879 -17.276 -15.886 1.00 94.50 209 SER A C 1
ATOM 1687 O O . SER A 1 209 ? 14.421 -17.685 -16.913 1.00 94.50 209 SER A O 1
ATOM 1689 N N . LEU A 1 210 ? 13.342 -16.053 -15.805 1.00 92.94 210 LEU A N 1
ATOM 1690 C CA . LEU A 1 210 ? 13.415 -15.047 -16.868 1.00 92.94 210 LEU A CA 1
ATOM 1691 C C . LEU A 1 210 ? 14.848 -14.573 -17.115 1.00 92.94 210 LEU A C 1
ATOM 1693 O O . LEU A 1 210 ? 15.258 -14.458 -18.267 1.00 92.94 210 LEU A O 1
ATOM 1697 N N . ASP A 1 211 ? 15.612 -14.323 -16.054 1.00 92.56 211 ASP A N 1
ATOM 1698 C CA . ASP A 1 211 ? 17.021 -13.941 -16.158 1.00 92.56 211 ASP A CA 1
ATOM 1699 C C . ASP A 1 211 ? 17.819 -15.022 -16.8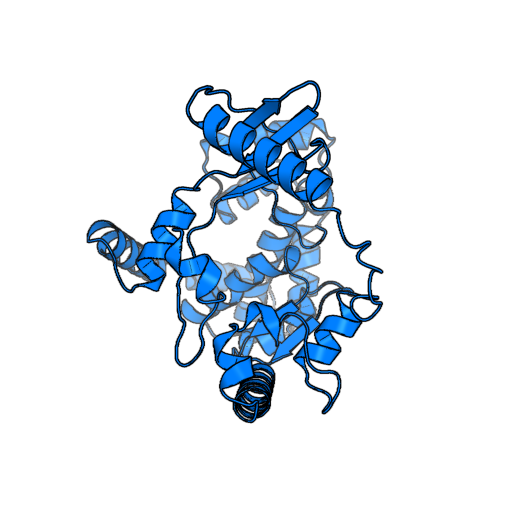97 1.00 92.56 211 ASP A C 1
ATOM 1701 O O . ASP A 1 211 ? 18.470 -14.724 -17.898 1.00 92.56 211 ASP A O 1
ATOM 1705 N N . ALA A 1 212 ? 17.659 -16.293 -16.510 1.00 93.12 212 ALA A N 1
ATOM 1706 C CA . ALA A 1 212 ? 18.280 -17.426 -17.195 1.00 93.12 212 ALA A CA 1
ATOM 1707 C C . ALA A 1 212 ? 17.843 -17.544 -18.667 1.00 93.12 212 ALA A C 1
ATOM 1709 O O . ALA A 1 212 ? 18.676 -17.772 -19.549 1.00 93.12 212 ALA A O 1
ATOM 1710 N N . HIS A 1 213 ? 16.550 -17.346 -18.952 1.00 92.56 213 HIS A N 1
ATOM 1711 C CA . HIS A 1 213 ? 16.026 -17.338 -20.318 1.00 92.56 213 HIS A CA 1
ATOM 1712 C C . HIS A 1 213 ? 16.718 -16.273 -21.175 1.00 92.56 213 HIS A C 1
ATOM 1714 O O . HIS A 1 213 ? 17.241 -16.587 -22.244 1.00 92.56 213 HIS A O 1
ATOM 1720 N N . TYR A 1 214 ? 16.792 -15.030 -20.700 1.00 91.88 214 TYR A N 1
ATOM 1721 C CA . TYR A 1 214 ? 17.451 -13.959 -21.442 1.00 91.88 214 TYR A CA 1
ATOM 1722 C C . TYR A 1 214 ? 18.968 -14.122 -21.506 1.00 91.88 214 TYR A C 1
ATOM 1724 O O . TYR A 1 214 ? 19.585 -13.708 -22.488 1.00 91.88 214 TYR A O 1
ATOM 1732 N N . HIS A 1 215 ? 19.589 -14.740 -20.500 1.00 91.44 215 HIS A N 1
ATOM 1733 C CA . HIS A 1 215 ? 21.031 -14.976 -20.493 1.00 91.44 215 HIS A CA 1
ATOM 1734 C C . HIS A 1 215 ? 21.466 -15.922 -21.619 1.00 91.44 215 HIS A C 1
ATOM 1736 O O . HIS A 1 215 ? 22.563 -15.770 -22.159 1.00 91.44 215 HIS A O 1
ATOM 1742 N N . SER A 1 216 ? 20.576 -16.839 -22.019 1.00 91.81 216 SER A N 1
ATOM 1743 C CA . SER A 1 216 ? 20.783 -17.756 -23.147 1.00 91.81 216 SER A CA 1
ATOM 1744 C C . SER A 1 216 ? 20.773 -17.078 -24.526 1.00 91.81 216 SER A C 1
ATOM 1746 O O . SER A 1 216 ? 21.129 -17.712 -25.520 1.00 91.81 216 SER A O 1
ATOM 1748 N N . LEU A 1 217 ? 20.391 -15.795 -24.614 1.00 91.31 217 LEU A N 1
ATOM 1749 C CA . LEU A 1 217 ? 20.423 -15.053 -25.872 1.00 91.31 217 LEU A CA 1
ATOM 1750 C C . LEU A 1 217 ? 21.867 -14.766 -26.331 1.00 91.31 217 LEU A C 1
ATOM 1752 O O . LEU A 1 217 ? 22.742 -14.515 -25.495 1.00 91.31 217 LEU A O 1
ATOM 1756 N N . PRO A 1 218 ? 22.113 -14.705 -27.656 1.00 92.94 218 PRO A N 1
ATOM 1757 C CA . PRO A 1 218 ? 23.403 -14.308 -28.214 1.00 92.94 218 PRO A CA 1
ATOM 1758 C C . PRO A 1 218 ? 23.895 -12.950 -27.699 1.00 92.94 218 PRO A C 1
ATOM 1760 O O . PRO A 1 218 ? 23.113 -12.004 -27.553 1.00 92.94 218 PRO A O 1
ATOM 1763 N N . ASP A 1 219 ? 25.208 -12.814 -27.503 1.00 88.38 219 ASP A N 1
ATOM 1764 C CA . ASP A 1 219 ? 25.831 -11.574 -27.014 1.00 88.38 219 ASP A CA 1
ATOM 1765 C C . ASP A 1 219 ? 25.540 -10.367 -27.915 1.00 88.38 219 ASP A C 1
ATOM 1767 O O . ASP A 1 219 ? 25.324 -9.261 -27.421 1.00 88.38 219 ASP A O 1
ATOM 1771 N N . GLU A 1 220 ? 25.440 -10.577 -29.228 1.00 88.00 220 GLU A N 1
ATOM 1772 C CA . GLU A 1 220 ? 25.066 -9.538 -30.195 1.00 88.00 220 GLU A CA 1
ATOM 1773 C C . GLU A 1 220 ? 23.675 -8.944 -29.934 1.00 88.00 220 GLU A C 1
ATOM 1775 O O . GLU A 1 220 ? 23.443 -7.761 -30.184 1.00 88.00 220 GLU A O 1
ATOM 1780 N N . ILE A 1 221 ? 22.737 -9.749 -29.426 1.00 87.44 221 ILE A N 1
ATOM 1781 C CA . ILE A 1 221 ? 21.398 -9.283 -29.052 1.00 87.44 221 ILE A CA 1
ATOM 1782 C C . ILE A 1 221 ? 21.463 -8.567 -27.704 1.00 87.44 221 ILE A C 1
ATOM 1784 O O . ILE A 1 221 ? 20.883 -7.492 -27.559 1.00 87.44 221 ILE A O 1
ATOM 1788 N N . LYS A 1 222 ? 22.210 -9.115 -26.739 1.00 86.38 222 LYS A N 1
ATOM 1789 C CA . LYS A 1 222 ? 22.349 -8.528 -25.398 1.00 86.38 222 LYS A CA 1
ATOM 1790 C C . LYS 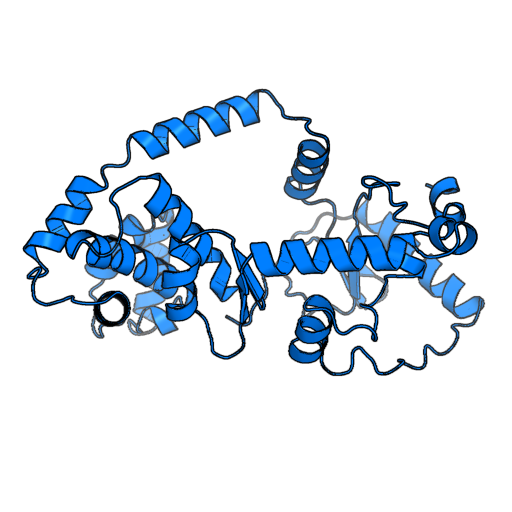A 1 222 ? 23.005 -7.141 -25.433 1.00 86.38 222 LYS A C 1
ATOM 1792 O O . LYS A 1 222 ? 22.552 -6.249 -24.718 1.00 86.38 222 LYS A O 1
ATOM 1797 N N . LYS A 1 223 ? 23.978 -6.914 -26.327 1.00 85.12 223 LYS A N 1
ATOM 1798 C CA . LYS A 1 223 ? 24.614 -5.598 -26.559 1.00 85.12 223 LYS A CA 1
ATOM 1799 C C . LYS A 1 223 ? 23.645 -4.512 -27.042 1.00 85.12 223 LYS A C 1
ATOM 1801 O O . LYS A 1 223 ? 23.877 -3.334 -26.796 1.00 85.12 223 LYS A O 1
ATOM 1806 N N . LYS A 1 224 ? 22.521 -4.884 -27.670 1.00 84.81 224 LYS A N 1
ATOM 1807 C CA . LYS A 1 224 ? 21.473 -3.923 -28.073 1.00 84.81 224 LYS A CA 1
ATOM 1808 C C . LYS A 1 224 ? 20.682 -3.367 -26.879 1.00 84.81 224 LYS A C 1
ATOM 1810 O O . LYS A 1 224 ? 19.933 -2.407 -27.055 1.00 84.81 224 LYS A O 1
ATOM 1815 N N . GLY A 1 225 ? 20.860 -3.943 -25.687 1.00 84.81 225 GLY A N 1
ATOM 1816 C CA . GLY A 1 225 ? 20.238 -3.526 -24.431 1.00 84.81 225 GLY A CA 1
ATOM 1817 C C . GLY A 1 225 ? 18.876 -4.176 -24.161 1.00 84.81 225 GLY A C 1
ATOM 1818 O O . GLY A 1 225 ? 18.160 -4.574 -25.081 1.00 84.81 225 GLY A O 1
ATOM 1819 N N . ILE A 1 226 ? 18.492 -4.257 -22.880 1.00 86.38 226 ILE A N 1
ATOM 1820 C CA . ILE A 1 226 ? 17.230 -4.870 -22.410 1.00 86.38 226 ILE A CA 1
ATOM 1821 C C . ILE A 1 226 ? 16.004 -4.283 -23.114 1.00 86.38 226 ILE A C 1
ATOM 1823 O O . ILE A 1 226 ? 15.085 -5.018 -23.474 1.00 86.38 226 ILE A O 1
ATOM 1827 N N . SER A 1 227 ? 15.987 -2.969 -23.349 1.00 80.88 227 SER A N 1
ATOM 1828 C CA . SER A 1 227 ? 14.871 -2.287 -24.019 1.00 80.88 227 SER A CA 1
ATOM 1829 C C . SER A 1 227 ? 14.613 -2.783 -25.449 1.00 80.88 227 SER A C 1
ATOM 1831 O O . SER A 1 227 ? 13.517 -2.583 -25.974 1.00 80.88 227 SER A O 1
ATOM 1833 N N . PHE A 1 228 ? 15.586 -3.453 -26.074 1.00 85.12 228 PHE A N 1
ATOM 1834 C CA . PHE A 1 228 ? 15.437 -4.052 -27.395 1.00 85.12 228 PHE A CA 1
ATOM 1835 C C . PHE A 1 228 ? 14.774 -5.436 -27.340 1.00 85.12 228 PHE A C 1
ATOM 1837 O O . PHE A 1 228 ? 13.796 -5.665 -28.050 1.00 85.12 228 PHE A O 1
ATOM 1844 N N . PHE A 1 229 ? 15.293 -6.354 -26.518 1.00 84.19 229 PHE A N 1
ATOM 1845 C CA . PHE A 1 229 ? 14.889 -7.769 -26.545 1.00 84.19 229 PHE A CA 1
ATOM 1846 C C . PHE A 1 229 ? 13.888 -8.174 -25.451 1.00 84.19 229 PHE A C 1
ATOM 1848 O O . PHE A 1 229 ? 13.216 -9.187 -25.605 1.00 84.19 229 PHE A O 1
ATOM 1855 N N . ALA A 1 230 ? 13.765 -7.395 -24.374 1.00 87.62 230 ALA A N 1
ATOM 1856 C CA . ALA A 1 230 ? 12.895 -7.669 -23.226 1.00 87.62 230 ALA A CA 1
ATOM 1857 C C . ALA A 1 230 ? 11.884 -6.529 -22.992 1.00 87.62 230 ALA A C 1
ATOM 1859 O O . ALA A 1 230 ? 11.485 -6.237 -21.866 1.00 87.62 230 ALA A O 1
ATOM 1860 N N . ASN A 1 231 ? 11.453 -5.864 -24.070 1.00 82.50 231 ASN A N 1
ATOM 1861 C CA . ASN A 1 231 ? 10.408 -4.832 -24.019 1.00 82.50 231 ASN A CA 1
ATOM 1862 C C . ASN A 1 231 ? 9.008 -5.380 -23.687 1.00 82.50 231 ASN A C 1
ATOM 1864 O O . ASN A 1 231 ? 8.090 -4.609 -23.410 1.00 82.50 231 ASN A O 1
ATOM 1868 N N . LYS A 1 232 ? 8.849 -6.700 -23.756 1.00 85.94 232 LYS A N 1
ATOM 1869 C CA . LYS A 1 232 ? 7.647 -7.465 -23.450 1.00 85.94 232 LYS A CA 1
ATOM 1870 C C . LYS A 1 232 ? 8.075 -8.806 -22.846 1.00 85.94 232 LYS A C 1
ATOM 1872 O O . LYS A 1 232 ? 9.156 -9.285 -23.199 1.00 85.94 232 LYS A O 1
ATOM 1877 N N . PRO A 1 233 ? 7.263 -9.430 -21.977 1.00 88.94 233 PRO A N 1
ATOM 1878 C CA . PRO A 1 233 ? 7.590 -10.752 -21.465 1.00 88.94 233 PRO A CA 1
ATOM 1879 C C . PRO A 1 233 ? 7.558 -11.808 -22.588 1.00 88.94 233 PRO A C 1
ATOM 1881 O O . PRO A 1 233 ? 6.820 -11.658 -23.572 1.00 88.94 233 PRO A O 1
ATOM 1884 N N . PRO A 1 234 ? 8.371 -12.872 -22.478 1.00 89.00 234 PRO A N 1
ATOM 1885 C CA . PRO A 1 234 ? 8.464 -13.907 -23.497 1.00 89.00 234 PRO A CA 1
ATOM 1886 C C . PRO A 1 234 ? 7.217 -14.801 -23.470 1.00 89.00 234 PRO A C 1
ATOM 1888 O O . PRO A 1 234 ? 6.686 -15.129 -22.417 1.00 89.00 234 PRO A O 1
ATOM 1891 N N . LYS A 1 235 ? 6.750 -15.234 -24.648 1.00 80.81 235 LYS A N 1
ATOM 1892 C CA . LYS A 1 235 ? 5.526 -16.053 -24.764 1.00 80.81 235 LYS A CA 1
ATOM 1893 C C . LYS A 1 235 ? 5.708 -17.504 -24.320 1.00 80.81 235 LYS A C 1
ATOM 1895 O O . LYS A 1 235 ? 4.728 -18.172 -24.006 1.00 80.81 235 LYS A O 1
ATOM 1900 N N . LYS A 1 236 ? 6.932 -18.023 -24.425 1.00 76.69 236 LYS A N 1
ATOM 1901 C CA . LYS A 1 236 ? 7.276 -19.407 -24.095 1.00 76.69 236 LYS A CA 1
ATOM 1902 C C . LYS A 1 236 ? 8.674 -19.460 -23.466 1.00 76.69 236 LYS A C 1
ATOM 1904 O O . LYS A 1 236 ? 9.578 -18.830 -24.019 1.00 76.69 236 LYS A O 1
ATOM 1909 N N . PRO A 1 237 ? 8.876 -20.254 -22.399 1.00 78.81 237 PRO A N 1
ATOM 1910 C CA . PRO A 1 237 ? 7.835 -20.915 -21.595 1.00 78.81 237 PRO A CA 1
ATOM 1911 C C . PRO A 1 237 ? 6.897 -19.893 -20.919 1.00 78.81 237 PRO A C 1
ATOM 1913 O O . PRO A 1 237 ? 7.160 -18.697 -20.968 1.00 78.81 237 PRO A O 1
ATOM 1916 N N . THR A 1 238 ? 5.766 -20.339 -20.369 1.00 84.38 238 THR A N 1
ATOM 1917 C CA . THR A 1 238 ? 4.845 -19.440 -19.653 1.00 84.38 238 THR A CA 1
ATOM 1918 C C . THR A 1 238 ? 5.474 -19.043 -18.320 1.00 84.38 238 THR A C 1
ATOM 1920 O O . THR A 1 238 ? 5.761 -19.907 -17.495 1.00 84.38 238 THR A O 1
ATOM 1923 N N . PHE A 1 239 ? 5.700 -17.744 -18.135 1.00 92.06 239 PHE A N 1
ATOM 1924 C CA . PHE A 1 239 ? 6.208 -17.152 -16.893 1.00 92.06 239 PHE A CA 1
ATOM 1925 C C . PHE A 1 239 ? 5.078 -16.446 -16.143 1.00 92.06 239 PHE A C 1
ATOM 1927 O O . PHE A 1 239 ? 4.178 -15.895 -16.783 1.00 92.06 239 PHE A O 1
ATOM 1934 N N . LEU A 1 240 ? 5.172 -16.357 -14.817 1.00 94.44 240 LEU A N 1
ATOM 1935 C CA . LEU A 1 240 ? 4.235 -15.596 -13.983 1.00 94.44 240 LEU A CA 1
ATOM 1936 C C . LEU A 1 240 ? 4.121 -14.141 -14.459 1.00 94.44 240 LEU A C 1
ATOM 1938 O O . LEU A 1 240 ? 3.019 -13.611 -14.571 1.00 94.44 240 LEU A O 1
ATOM 1942 N N . VAL A 1 241 ? 5.237 -13.491 -14.811 1.00 92.75 241 VAL A N 1
ATOM 1943 C CA . VAL A 1 241 ? 5.197 -12.126 -15.375 1.00 92.75 241 VAL A CA 1
ATOM 1944 C C . VAL A 1 241 ? 4.357 -12.064 -16.658 1.00 92.75 241 VAL A C 1
ATOM 1946 O O . VAL A 1 241 ? 3.663 -11.074 -16.878 1.00 92.75 241 VAL A O 1
ATOM 1949 N N . THR A 1 242 ? 4.371 -13.114 -17.483 1.00 92.31 242 THR A N 1
ATOM 1950 C CA . THR A 1 242 ? 3.563 -13.181 -18.716 1.00 92.31 242 THR A CA 1
ATOM 1951 C C . THR A 1 242 ? 2.074 -13.255 -18.388 1.00 92.31 242 THR A C 1
ATOM 1953 O O . THR A 1 242 ? 1.289 -12.498 -18.952 1.00 92.31 242 THR A O 1
ATOM 1956 N N . GLU A 1 243 ? 1.695 -14.087 -17.416 1.00 92.31 243 GLU A N 1
ATOM 1957 C CA . GLU A 1 243 ? 0.306 -14.221 -16.953 1.00 92.31 243 GLU A CA 1
ATOM 1958 C C . GLU A 1 243 ? -0.226 -12.918 -16.342 1.00 92.31 243 GLU A C 1
ATOM 1960 O O . GLU A 1 243 ? -1.355 -12.499 -16.609 1.00 92.31 243 GLU A O 1
ATOM 1965 N N . LEU A 1 244 ? 0.609 -12.228 -15.558 1.00 93.00 244 LEU A N 1
ATOM 1966 C CA . LEU A 1 244 ? 0.275 -10.916 -15.005 1.00 93.00 244 LEU A CA 1
ATOM 1967 C C . LEU A 1 244 ? 0.064 -9.886 -16.122 1.00 93.00 244 LEU A C 1
ATOM 1969 O O . LEU A 1 244 ? -0.879 -9.098 -16.059 1.00 93.00 244 LEU A O 1
ATOM 1973 N N . TRP A 1 245 ? 0.895 -9.902 -17.166 1.00 91.94 245 TRP A N 1
ATOM 1974 C CA . TRP A 1 245 ? 0.709 -9.022 -18.319 1.00 91.94 245 TRP A CA 1
ATOM 1975 C C . TRP A 1 245 ? -0.576 -9.324 -19.087 1.00 91.94 245 TRP A C 1
ATOM 1977 O O . TRP A 1 245 ? -1.305 -8.396 -19.433 1.00 91.94 245 TRP A O 1
ATOM 1987 N N . ASP A 1 246 ? -0.893 -10.599 -19.308 1.00 90.44 246 ASP A N 1
ATOM 1988 C CA . ASP A 1 246 ? -2.140 -11.007 -19.961 1.00 90.44 246 ASP A CA 1
ATOM 1989 C C . ASP A 1 246 ? -3.374 -10.539 -19.180 1.00 90.44 246 ASP A C 1
ATOM 1991 O O . ASP A 1 246 ? -4.341 -10.064 -19.779 1.00 90.44 246 ASP A O 1
ATOM 1995 N N . LYS A 1 247 ? -3.322 -10.603 -17.845 1.00 90.94 247 LYS A N 1
ATOM 1996 C CA . LYS A 1 247 ? -4.414 -10.163 -16.971 1.00 90.94 247 LYS A CA 1
ATOM 1997 C C . LYS A 1 247 ? -4.596 -8.643 -16.949 1.00 90.94 247 LYS A C 1
ATOM 1999 O O . LYS A 1 247 ? -5.727 -8.168 -17.002 1.00 90.94 247 LYS A O 1
ATOM 2004 N N . PHE A 1 248 ? -3.506 -7.888 -16.814 1.00 90.06 248 PHE A N 1
ATOM 2005 C CA . PHE A 1 248 ? -3.568 -6.450 -16.516 1.00 90.06 248 PHE A CA 1
ATOM 2006 C C . PHE A 1 248 ? -3.366 -5.536 -17.725 1.00 90.06 248 PHE A C 1
ATOM 2008 O O . PHE A 1 248 ? -3.722 -4.362 -17.663 1.00 90.06 248 PHE A O 1
ATOM 2015 N N . PHE A 1 249 ? -2.834 -6.057 -18.830 1.00 87.31 249 PHE A N 1
ATOM 2016 C CA . PHE A 1 249 ? -2.591 -5.297 -20.057 1.00 87.31 249 PHE A CA 1
ATOM 2017 C C . PHE A 1 249 ? -3.184 -6.014 -21.278 1.00 87.31 249 PHE A C 1
ATOM 2019 O O . PHE A 1 249 ? -2.460 -6.292 -22.236 1.00 87.31 249 PHE A O 1
ATOM 2026 N N . PRO A 1 250 ? -4.490 -6.342 -21.287 1.00 84.25 250 PRO A N 1
ATOM 2027 C CA . PRO A 1 250 ? -5.092 -7.107 -22.374 1.00 84.25 250 PRO A CA 1
ATOM 2028 C C . PRO A 1 250 ? -4.801 -6.456 -23.734 1.00 84.25 250 PRO A C 1
ATOM 2030 O O . PRO A 1 250 ? -4.918 -5.245 -23.909 1.00 84.25 250 PRO A O 1
ATOM 2033 N N . GLY A 1 251 ? -4.373 -7.267 -24.703 1.00 81.06 251 GLY A N 1
ATOM 2034 C CA . GLY A 1 251 ? -3.980 -6.780 -26.027 1.00 81.06 251 GLY A CA 1
ATOM 2035 C C . GLY A 1 251 ? -2.527 -6.305 -26.144 1.00 81.06 251 GLY A C 1
ATOM 2036 O O . GLY A 1 251 ? -2.115 -5.948 -27.245 1.00 81.06 251 GLY A O 1
ATOM 2037 N N . TRP A 1 252 ? -1.703 -6.387 -25.088 1.00 83.31 252 TRP A N 1
ATOM 2038 C CA . TRP A 1 252 ? -0.262 -6.080 -25.166 1.00 83.31 252 TRP A CA 1
ATOM 2039 C C . TRP A 1 252 ? 0.475 -6.919 -26.227 1.00 83.31 252 TRP A C 1
ATOM 2041 O O . TRP A 1 252 ? 1.506 -6.503 -26.772 1.00 83.31 252 TRP A O 1
ATOM 2051 N N . GLN A 1 253 ? -0.058 -8.104 -26.533 1.00 72.81 253 GLN A N 1
ATOM 2052 C CA . GLN A 1 253 ? 0.469 -9.024 -27.538 1.00 72.81 253 GLN A CA 1
ATOM 2053 C C . GLN A 1 253 ? 0.121 -8.636 -28.975 1.00 72.81 253 GLN A C 1
ATOM 2055 O O . GLN A 1 253 ? 0.821 -9.068 -29.894 1.00 72.81 253 GLN A O 1
ATOM 2060 N N . LEU A 1 254 ? -0.937 -7.848 -29.181 1.00 72.06 254 LEU A N 1
ATOM 2061 C CA . LEU A 1 254 ? -1.285 -7.356 -30.503 1.00 72.06 254 LEU A CA 1
ATOM 2062 C C . LEU A 1 254 ? -0.142 -6.443 -30.940 1.00 72.06 254 LEU A C 1
ATOM 2064 O O . LEU A 1 254 ? 0.226 -5.491 -30.243 1.00 72.06 254 LEU A O 1
ATOM 2068 N N . SER A 1 255 ? 0.492 -6.763 -32.069 1.00 57.47 255 SER A N 1
ATOM 2069 C CA . SER A 1 255 ? 1.388 -5.806 -32.695 1.00 57.47 255 SER A CA 1
ATOM 2070 C C . SER A 1 255 ? 0.522 -4.608 -33.041 1.00 57.47 255 SER A C 1
ATOM 2072 O O . SER A 1 255 ? -0.273 -4.667 -33.977 1.00 57.47 255 SER A O 1
ATOM 2074 N N . GLN A 1 256 ? 0.658 -3.510 -32.299 1.00 53.38 256 GLN A N 1
ATOM 2075 C CA . GLN A 1 256 ? 0.345 -2.233 -32.909 1.00 53.38 256 GLN A CA 1
ATOM 2076 C C . GLN A 1 256 ? 1.201 -2.210 -34.168 1.00 53.38 256 GLN A C 1
ATOM 2078 O O . GLN A 1 256 ? 2.430 -2.300 -34.068 1.00 53.38 256 GLN A O 1
ATOM 2083 N N . ASN A 1 257 ? 0.555 -2.229 -35.334 1.00 46.59 257 ASN A N 1
ATOM 2084 C CA . ASN A 1 257 ? 1.194 -1.908 -36.594 1.00 46.59 257 ASN A CA 1
ATOM 2085 C C . ASN A 1 257 ? 1.793 -0.525 -36.377 1.00 46.59 257 ASN A C 1
ATOM 2087 O O . ASN A 1 257 ? 1.110 0.481 -36.529 1.00 46.59 257 ASN A O 1
ATOM 2091 N N . LYS A 1 258 ? 3.040 -0.473 -35.898 1.00 55.62 258 LYS A N 1
ATOM 2092 C CA . LYS A 1 258 ? 3.787 0.765 -35.800 1.00 55.62 258 LYS A CA 1
ATOM 2093 C C . LYS A 1 258 ? 4.013 1.138 -37.245 1.00 55.62 258 LYS A C 1
ATOM 2095 O O . LYS A 1 258 ? 4.942 0.623 -37.869 1.00 55.62 258 LYS A O 1
ATOM 2100 N N . THR A 1 259 ? 3.118 1.957 -37.789 1.00 55.62 259 THR A N 1
ATOM 2101 C CA . THR A 1 259 ? 3.344 2.659 -39.042 1.00 55.62 259 THR A CA 1
ATOM 2102 C C . THR A 1 259 ? 4.760 3.195 -38.935 1.00 55.62 259 THR A C 1
ATOM 2104 O O . THR A 1 259 ? 5.095 3.877 -37.961 1.00 55.62 259 THR A O 1
ATOM 2107 N N . LYS A 1 260 ? 5.650 2.748 -39.826 1.00 63.50 260 LYS A N 1
ATOM 2108 C CA . LYS A 1 260 ? 7.033 3.214 -39.809 1.00 63.50 260 LYS A CA 1
ATOM 2109 C C . LYS A 1 260 ? 6.961 4.719 -40.029 1.00 63.50 260 LYS A C 1
ATOM 2111 O O . LYS A 1 260 ? 6.714 5.144 -41.150 1.00 63.50 260 LYS A O 1
ATOM 2116 N N . LEU A 1 261 ? 7.149 5.486 -38.955 1.00 66.94 261 LEU A N 1
ATOM 2117 C CA . LEU A 1 261 ? 7.299 6.933 -39.033 1.00 66.94 261 LEU A CA 1
ATOM 2118 C C . LEU A 1 261 ? 8.383 7.222 -40.067 1.00 66.94 261 LEU A C 1
ATOM 2120 O O . LEU A 1 261 ? 9.496 6.687 -39.946 1.00 66.94 261 LEU A O 1
ATOM 2124 N N . SER A 1 262 ? 8.038 8.026 -41.065 1.00 77.00 262 SER A N 1
ATOM 2125 C CA . SER A 1 262 ? 8.983 8.558 -42.037 1.00 77.00 262 SER A CA 1
ATOM 2126 C C . SER A 1 262 ? 10.075 9.358 -41.323 1.00 77.00 262 SER A C 1
ATOM 2128 O O . SER A 1 262 ? 9.897 9.833 -40.198 1.00 77.00 262 SER A O 1
ATOM 2130 N N . GLU A 1 263 ? 11.229 9.527 -41.965 1.00 76.00 263 GLU A N 1
ATOM 2131 C CA . GLU A 1 263 ? 12.323 10.326 -41.394 1.00 76.00 263 GLU A CA 1
ATOM 2132 C C . GLU A 1 263 ? 11.893 11.766 -41.099 1.00 76.00 263 GLU A C 1
ATOM 2134 O 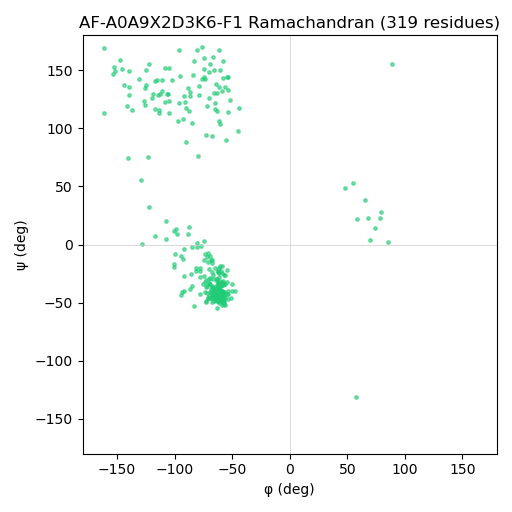O . GLU A 1 263 ? 12.285 12.325 -40.077 1.00 76.00 263 GLU A O 1
ATOM 2139 N N . LYS A 1 264 ? 11.011 12.329 -41.934 1.00 76.56 264 LYS A N 1
ATOM 2140 C CA . LYS A 1 264 ? 10.458 13.674 -41.756 1.00 76.56 264 LYS A CA 1
ATOM 2141 C C . LYS A 1 264 ? 9.570 13.780 -40.513 1.00 76.56 264 LYS A C 1
ATOM 2143 O O . LYS A 1 264 ? 9.715 14.725 -39.746 1.00 76.56 264 LYS A O 1
ATOM 2148 N N . GLU A 1 265 ? 8.692 12.804 -40.280 1.00 75.12 265 GLU A N 1
ATOM 2149 C CA . GLU A 1 265 ? 7.848 12.771 -39.075 1.00 75.12 265 GLU A CA 1
ATOM 2150 C C . GLU A 1 265 ? 8.692 12.588 -37.809 1.00 75.12 265 GLU A C 1
ATOM 2152 O O . GLU A 1 265 ? 8.453 13.251 -36.804 1.00 75.12 265 GLU A O 1
ATOM 2157 N N . ARG A 1 266 ? 9.733 11.744 -37.862 1.00 76.56 266 ARG A N 1
ATOM 2158 C CA . ARG A 1 266 ? 10.675 11.585 -36.742 1.00 76.56 266 ARG A CA 1
ATOM 2159 C C . ARG A 1 266 ? 11.425 12.877 -36.435 1.00 76.56 266 ARG A C 1
ATOM 2161 O O . ARG A 1 266 ? 11.556 13.218 -35.265 1.00 76.56 266 ARG A O 1
ATOM 2168 N N . ALA A 1 267 ? 11.912 13.574 -37.461 1.00 76.69 267 ALA A N 1
ATOM 2169 C CA . ALA A 1 267 ? 12.603 14.848 -37.298 1.00 76.69 267 ALA A CA 1
ATOM 2170 C C . ALA A 1 267 ? 11.682 15.907 -36.675 1.00 76.69 267 ALA A C 1
ATOM 2172 O O . ALA A 1 267 ? 12.085 16.561 -35.720 1.00 76.69 267 ALA A O 1
ATOM 2173 N N . SER A 1 268 ? 10.430 15.993 -37.137 1.00 76.94 268 SER A N 1
ATOM 2174 C CA . SER A 1 268 ? 9.424 16.907 -36.581 1.00 76.94 268 SER A CA 1
ATOM 2175 C C . SER A 1 268 ? 9.124 16.624 -35.106 1.00 76.94 268 SER A C 1
ATOM 2177 O O . SER A 1 268 ? 9.071 17.553 -34.309 1.00 76.94 268 SER A O 1
ATOM 2179 N N . ILE A 1 269 ? 8.966 15.350 -34.721 1.00 76.94 269 ILE A N 1
ATOM 2180 C CA . ILE A 1 269 ? 8.740 14.966 -33.316 1.00 76.94 269 ILE A CA 1
ATOM 2181 C C . ILE A 1 269 ? 9.959 15.318 -32.456 1.00 76.94 269 ILE A C 1
ATOM 2183 O O . ILE A 1 269 ? 9.810 15.814 -31.344 1.00 76.94 269 ILE A O 1
ATOM 2187 N N . LEU A 1 270 ? 11.176 15.069 -32.951 1.00 78.31 270 LEU A N 1
ATOM 2188 C CA . LEU A 1 270 ? 12.401 15.421 -32.227 1.00 78.31 270 LEU A CA 1
ATOM 2189 C C . LEU A 1 270 ? 12.540 16.936 -32.045 1.00 78.31 270 LEU A C 1
ATOM 2191 O O . LEU A 1 270 ? 12.954 17.382 -30.979 1.00 78.31 270 LEU A O 1
ATOM 2195 N N . GLU A 1 271 ? 12.179 17.720 -33.059 1.00 78.81 271 GLU A N 1
ATOM 2196 C CA . GLU A 1 271 ? 12.160 19.180 -32.982 1.00 78.81 271 GLU A CA 1
ATOM 2197 C C . GLU A 1 271 ? 11.137 19.672 -31.949 1.00 78.81 271 GLU A C 1
ATOM 2199 O O . GLU A 1 271 ? 11.473 20.498 -31.104 1.00 78.81 271 GLU A O 1
ATOM 2204 N N . GLU A 1 272 ? 9.926 19.109 -31.935 1.00 73.94 272 GLU A N 1
ATOM 2205 C CA . GLU A 1 272 ? 8.894 19.427 -30.942 1.00 73.94 272 GLU A CA 1
ATOM 2206 C C . GLU A 1 272 ? 9.338 19.075 -29.513 1.00 73.94 272 GLU A C 1
ATOM 2208 O O . GLU A 1 272 ? 9.223 19.899 -28.602 1.00 73.94 272 GLU A O 1
ATOM 2213 N N . VAL A 1 273 ? 9.930 17.891 -29.320 1.00 75.06 273 VAL A N 1
ATOM 2214 C CA . VAL A 1 273 ? 10.495 17.466 -28.030 1.00 75.06 273 VAL A CA 1
ATOM 2215 C C . VAL A 1 273 ? 11.617 18.404 -27.585 1.00 75.06 273 VAL A C 1
ATOM 2217 O O . VAL A 1 273 ? 11.645 18.789 -26.417 1.00 75.06 273 VAL A O 1
ATOM 2220 N N . ASN A 1 274 ? 12.516 18.808 -28.486 1.00 76.56 274 ASN A N 1
ATOM 2221 C CA . ASN A 1 274 ? 13.601 19.741 -28.172 1.00 76.56 274 ASN A CA 1
ATOM 2222 C C . ASN A 1 274 ? 13.074 21.143 -27.837 1.00 76.56 274 ASN A C 1
ATOM 2224 O O . ASN A 1 274 ? 13.541 21.763 -26.883 1.00 76.56 274 ASN A O 1
ATOM 2228 N N . ASN A 1 275 ? 12.068 21.630 -28.565 1.00 74.38 275 ASN A N 1
ATOM 2229 C CA . ASN A 1 275 ? 11.424 22.911 -28.282 1.00 74.38 275 ASN A CA 1
ATOM 2230 C C . ASN A 1 275 ? 10.761 22.901 -26.899 1.00 74.38 275 ASN A C 1
ATOM 2232 O O . ASN A 1 275 ? 10.977 23.818 -26.107 1.00 74.38 275 ASN A O 1
ATOM 2236 N N . LEU A 1 276 ? 10.028 21.833 -26.563 1.00 69.25 276 LEU A N 1
ATOM 2237 C CA . LEU A 1 276 ? 9.475 21.627 -25.222 1.00 69.25 276 LEU A CA 1
ATOM 2238 C C . LEU A 1 276 ? 10.578 21.531 -24.162 1.00 69.25 276 LEU A C 1
ATOM 2240 O O . LEU A 1 276 ? 10.441 22.092 -23.075 1.00 69.25 276 LEU A O 1
ATOM 2244 N N . PHE A 1 277 ? 11.685 20.848 -24.461 1.00 67.06 277 PHE A N 1
ATOM 2245 C CA . PHE A 1 277 ? 12.813 20.715 -23.544 1.00 67.06 277 PHE A CA 1
ATOM 2246 C C . PHE A 1 277 ? 13.416 22.081 -23.185 1.00 67.06 277 PHE A C 1
ATOM 2248 O O . PHE A 1 277 ? 13.585 22.357 -21.997 1.00 67.06 277 PHE A O 1
ATOM 2255 N N . ASN A 1 278 ? 13.636 22.941 -24.186 1.00 69.50 278 ASN A N 1
ATOM 2256 C CA . ASN A 1 278 ? 14.253 24.264 -24.043 1.00 69.50 278 ASN A CA 1
ATOM 2257 C C . ASN A 1 278 ? 13.305 25.318 -23.431 1.00 69.50 278 ASN A C 1
ATOM 2259 O O . ASN A 1 278 ? 13.738 26.180 -22.670 1.00 69.50 278 ASN A O 1
ATOM 2263 N N . LEU A 1 279 ? 11.997 25.252 -23.709 1.00 62.69 279 LEU A N 1
ATOM 2264 C CA . LEU A 1 279 ? 11.005 26.197 -23.164 1.00 62.69 279 LEU A CA 1
ATOM 2265 C C . LEU A 1 279 ? 10.821 26.083 -21.641 1.00 62.69 279 LEU A C 1
ATOM 2267 O O . LEU A 1 279 ? 10.462 27.062 -20.986 1.00 62.69 279 LEU A O 1
ATOM 2271 N N . ASN A 1 280 ? 11.096 24.912 -21.061 1.00 54.06 280 ASN A N 1
ATOM 2272 C CA . ASN A 1 280 ? 11.024 24.708 -19.611 1.00 54.06 280 ASN A CA 1
ATOM 2273 C C . ASN A 1 280 ? 12.050 25.525 -18.823 1.00 54.06 280 ASN A C 1
ATOM 2275 O O . ASN A 1 280 ? 11.845 25.775 -17.641 1.00 54.06 280 ASN A O 1
ATOM 2279 N N . GLU A 1 281 ? 13.130 25.984 -19.456 1.00 52.66 281 GLU A N 1
ATOM 2280 C CA . GLU A 1 281 ? 14.109 26.831 -18.772 1.00 52.66 281 GLU A CA 1
ATOM 2281 C C . GLU A 1 281 ? 13.592 28.266 -18.550 1.00 52.66 281 GLU A C 1
ATOM 2283 O O . GLU A 1 281 ? 14.230 29.035 -17.835 1.00 52.66 281 GLU A O 1
ATOM 2288 N N . SER A 1 282 ? 12.436 28.648 -19.124 1.00 44.88 282 SER A N 1
ATOM 2289 C CA . SER A 1 282 ? 12.044 30.063 -19.245 1.00 44.88 282 SER A CA 1
ATOM 2290 C C . SER A 1 282 ? 10.652 30.483 -18.735 1.00 44.88 282 SER A C 1
ATOM 2292 O O . SER A 1 282 ? 10.366 31.680 -18.789 1.00 44.88 282 SER A O 1
ATOM 2294 N N . LYS A 1 283 ? 9.786 29.615 -18.171 1.00 48.34 283 LYS A N 1
ATOM 2295 C CA . LYS A 1 283 ? 8.509 30.071 -17.555 1.00 48.34 283 LYS A CA 1
ATOM 2296 C C . LYS A 1 283 ? 8.110 29.332 -16.271 1.00 48.34 283 LYS A C 1
ATOM 2298 O O . LYS A 1 283 ? 7.815 28.145 -16.292 1.00 48.34 283 LYS A O 1
ATOM 2303 N N . GLN A 1 284 ? 8.009 30.088 -15.172 1.00 44.22 284 GLN A N 1
ATOM 2304 C CA . GLN A 1 284 ? 7.427 29.669 -13.893 1.00 44.22 284 GLN A CA 1
ATOM 2305 C C . GLN A 1 284 ? 5.923 29.974 -13.864 1.00 44.22 284 GLN A C 1
ATOM 2307 O O . GLN A 1 284 ? 5.509 31.131 -13.912 1.00 44.22 284 GLN A O 1
ATOM 2312 N N . GLY A 1 285 ? 5.108 28.930 -13.748 1.00 51.81 285 GLY A N 1
ATOM 2313 C CA . GLY A 1 285 ? 3.694 29.027 -13.407 1.00 51.81 285 GLY A CA 1
ATOM 2314 C C . GLY A 1 285 ? 3.199 27.675 -12.906 1.00 51.81 285 GLY A C 1
ATOM 2315 O O . GLY A 1 285 ? 3.184 26.700 -13.651 1.00 51.81 285 GLY A O 1
ATOM 2316 N N . THR A 1 286 ? 2.838 27.599 -11.628 1.00 46.72 286 THR A N 1
ATOM 2317 C CA . THR A 1 286 ? 2.257 26.399 -11.018 1.00 46.72 286 THR A CA 1
ATOM 2318 C C . THR A 1 286 ? 0.744 26.431 -11.210 1.00 46.72 286 THR A C 1
ATOM 2320 O O . THR A 1 286 ? 0.079 27.306 -10.657 1.00 46.72 286 THR A O 1
ATOM 2323 N N . ALA A 1 287 ? 0.193 25.495 -11.978 1.00 47.81 287 ALA A N 1
ATOM 2324 C CA . ALA A 1 287 ? -1.244 25.253 -12.043 1.00 47.81 287 ALA A CA 1
ATOM 2325 C C . ALA A 1 287 ? -1.504 23.772 -11.752 1.00 47.81 287 ALA A C 1
ATOM 2327 O O . ALA A 1 287 ? -0.811 22.910 -12.294 1.00 47.81 287 ALA A O 1
ATOM 2328 N N . ASP A 1 288 ? -2.491 23.481 -10.905 1.00 45.78 288 ASP A N 1
ATOM 2329 C CA . ASP A 1 288 ? -2.981 22.118 -10.701 1.00 45.78 288 ASP A CA 1
ATOM 2330 C C . ASP A 1 288 ? -3.787 21.712 -11.948 1.00 45.78 288 ASP A C 1
ATOM 2332 O O . ASP A 1 288 ? -4.963 22.049 -12.071 1.00 45.78 288 ASP A O 1
ATOM 2336 N N . ILE A 1 289 ? -3.147 21.037 -12.906 1.00 49.72 289 ILE A N 1
ATOM 2337 C CA . ILE A 1 289 ? -3.821 20.436 -14.067 1.00 49.72 289 ILE A CA 1
ATOM 2338 C C . ILE A 1 289 ? -3.758 18.916 -13.933 1.00 49.72 289 ILE A C 1
ATOM 2340 O O . ILE A 1 289 ? -2.702 18.349 -13.646 1.00 49.72 289 ILE A O 1
ATOM 2344 N N . TYR A 1 290 ? -4.895 18.248 -14.130 1.00 55.12 290 TYR A N 1
ATOM 2345 C CA . TYR A 1 290 ? -4.958 16.791 -14.169 1.00 55.12 290 TYR A CA 1
ATOM 2346 C C . TYR A 1 290 ? -4.411 16.290 -15.510 1.00 55.12 290 TYR A C 1
ATOM 2348 O O . TYR A 1 290 ? -4.679 16.889 -16.545 1.00 55.12 290 TYR A O 1
ATOM 2356 N N . ILE A 1 291 ? -3.692 15.159 -15.522 1.00 55.75 291 ILE A N 1
ATOM 2357 C CA . ILE A 1 291 ? -3.125 14.565 -16.756 1.00 55.75 291 ILE A CA 1
ATOM 2358 C C . ILE A 1 291 ? -4.177 14.432 -17.872 1.00 55.75 291 ILE A C 1
ATOM 2360 O O . ILE A 1 291 ? -3.858 14.610 -19.044 1.00 55.75 291 ILE A O 1
ATOM 2364 N N . ASN A 1 292 ? -5.433 14.164 -17.505 1.00 58.03 292 ASN A N 1
ATOM 2365 C CA . ASN A 1 292 ? -6.540 14.002 -18.448 1.00 58.03 292 ASN A CA 1
ATOM 2366 C C . ASN A 1 292 ? -6.926 15.292 -19.196 1.00 58.03 292 ASN A C 1
ATOM 2368 O O . ASN A 1 292 ? -7.602 15.198 -20.214 1.00 58.03 292 ASN A O 1
ATOM 2372 N N . ASP A 1 293 ? -6.487 16.459 -18.721 1.00 64.25 293 ASP A N 1
ATOM 2373 C CA . ASP A 1 293 ? -6.784 17.771 -19.307 1.00 64.25 293 ASP A CA 1
ATOM 2374 C C . ASP A 1 293 ? -5.612 18.307 -20.156 1.00 64.25 293 ASP A C 1
ATOM 2376 O O . ASP A 1 293 ? -5.574 19.490 -20.500 1.00 64.25 293 ASP A O 1
ATOM 2380 N N . THR A 1 294 ? -4.618 17.460 -20.459 1.00 63.94 294 THR A N 1
ATOM 2381 C CA . THR A 1 294 ? -3.420 17.839 -21.228 1.00 63.94 294 THR A CA 1
ATOM 2382 C C . THR A 1 294 ? -3.336 17.109 -22.561 1.00 63.94 294 THR A C 1
ATOM 23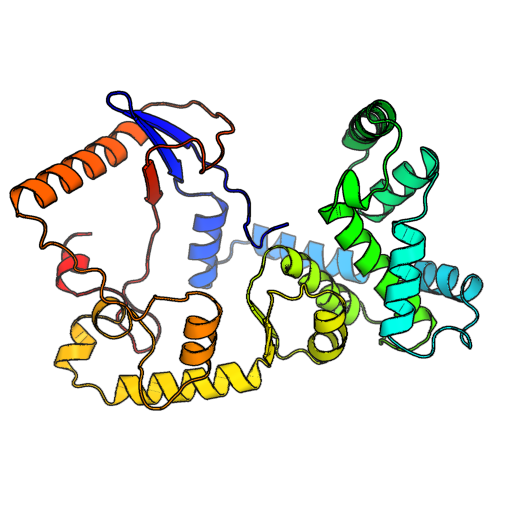84 O O . THR A 1 294 ? -3.644 15.922 -22.656 1.00 63.94 294 THR A O 1
ATOM 2387 N N . ASP A 1 295 ? -2.882 17.827 -23.588 1.00 69.31 295 ASP A N 1
ATOM 2388 C CA . ASP A 1 295 ? -2.706 17.307 -24.946 1.00 69.31 295 ASP A CA 1
ATOM 2389 C C . ASP A 1 295 ? -1.429 16.465 -25.066 1.00 69.31 295 ASP A C 1
ATOM 2391 O O . ASP A 1 295 ? -1.349 15.552 -25.889 1.00 69.31 295 ASP A O 1
ATOM 2395 N N . SER A 1 296 ? -0.409 16.751 -24.247 1.00 67.50 296 SER A N 1
ATOM 2396 C CA . SER A 1 296 ? 0.842 15.990 -24.244 1.00 67.50 296 SER A CA 1
ATOM 2397 C C . SER A 1 296 ? 1.563 16.003 -22.889 1.00 67.50 296 SER A C 1
ATOM 2399 O O . SER A 1 296 ? 1.425 16.930 -22.091 1.00 67.50 296 SER A O 1
ATOM 2401 N N . LEU A 1 297 ? 2.339 14.944 -22.619 1.00 69.50 297 LEU A N 1
ATOM 2402 C CA . LEU A 1 297 ? 3.057 14.723 -21.359 1.00 69.50 297 LEU A CA 1
ATOM 2403 C C . LEU A 1 297 ? 4.546 14.491 -21.636 1.00 69.50 297 LEU A C 1
ATOM 2405 O O . LEU A 1 297 ? 4.912 13.517 -22.296 1.00 69.50 297 LEU A O 1
ATOM 2409 N N . LEU A 1 298 ? 5.409 15.343 -21.082 1.00 70.56 298 LEU A N 1
ATOM 2410 C CA . LEU A 1 298 ? 6.861 15.173 -21.125 1.00 70.56 298 LEU A CA 1
ATOM 2411 C C . LEU A 1 298 ? 7.377 14.780 -19.740 1.00 70.56 298 LEU A C 1
ATOM 2413 O O . LEU A 1 298 ? 7.201 15.518 -18.774 1.00 70.56 298 LEU A O 1
ATOM 2417 N N . ILE A 1 299 ? 8.055 13.634 -19.646 1.00 70.62 299 ILE A N 1
ATOM 2418 C CA . ILE A 1 299 ? 8.672 13.161 -18.400 1.00 70.62 299 ILE A CA 1
ATOM 2419 C C . ILE A 1 299 ? 10.184 13.090 -18.594 1.00 70.62 299 ILE A C 1
ATOM 2421 O O . ILE A 1 299 ? 10.676 12.281 -19.383 1.00 70.62 299 ILE A O 1
ATOM 2425 N N . LYS A 1 300 ? 10.932 13.894 -17.836 1.00 69.38 300 LYS A N 1
ATOM 2426 C CA . LYS A 1 300 ? 12.401 13.849 -17.836 1.00 69.38 300 LYS A CA 1
ATOM 2427 C C . LYS A 1 300 ? 12.889 12.891 -16.748 1.00 69.38 300 LYS A C 1
ATOM 2429 O O . LYS A 1 300 ? 12.493 13.000 -15.591 1.00 69.38 300 LYS A O 1
ATOM 2434 N N . ARG A 1 301 ? 13.758 11.935 -17.098 1.00 67.94 301 ARG A N 1
ATOM 2435 C CA . ARG A 1 301 ? 14.345 10.978 -16.140 1.00 67.94 301 ARG A CA 1
ATOM 2436 C C . ARG A 1 301 ? 15.818 10.748 -16.439 1.00 67.94 301 ARG A C 1
ATOM 2438 O O . ARG A 1 301 ? 16.180 10.511 -17.587 1.00 67.94 301 ARG A O 1
ATOM 2445 N N . LYS A 1 302 ? 16.659 10.746 -15.402 1.00 70.69 302 LYS A N 1
ATOM 2446 C CA . LYS A 1 302 ? 18.010 10.178 -15.512 1.00 70.69 302 LYS A CA 1
ATOM 2447 C C . LYS A 1 302 ? 17.899 8.657 -15.421 1.00 70.69 302 LYS A C 1
ATOM 2449 O O . LYS A 1 302 ? 17.166 8.138 -14.580 1.00 70.69 302 LYS A O 1
ATOM 2454 N N . MET A 1 303 ? 18.627 7.948 -16.274 1.00 68.50 303 MET A N 1
ATOM 2455 C CA . MET A 1 303 ? 18.683 6.487 -16.273 1.00 68.50 303 MET A CA 1
ATOM 2456 C C . MET A 1 303 ? 20.128 6.020 -16.157 1.00 68.50 303 MET A C 1
ATOM 2458 O O . MET A 1 303 ? 21.049 6.687 -16.621 1.00 68.50 303 MET A O 1
ATOM 2462 N N . ARG A 1 304 ? 20.332 4.854 -15.543 1.00 72.81 304 ARG A N 1
ATOM 2463 C CA . ARG A 1 304 ? 21.645 4.204 -15.537 1.00 72.81 304 ARG A CA 1
ATOM 2464 C C . ARG A 1 304 ? 21.936 3.590 -16.901 1.00 72.81 304 ARG A C 1
ATOM 2466 O O . ARG A 1 304 ? 21.027 3.119 -17.578 1.00 72.81 304 ARG A O 1
ATOM 2473 N N . LYS A 1 305 ? 23.219 3.508 -17.253 1.00 76.81 305 LYS A N 1
ATOM 2474 C CA . LYS A 1 305 ? 23.680 2.768 -18.438 1.00 76.81 305 LYS A CA 1
ATOM 2475 C C . LYS A 1 305 ? 23.493 1.254 -18.268 1.00 76.81 305 LYS A C 1
ATOM 2477 O O . LYS A 1 305 ? 23.034 0.569 -19.180 1.00 76.81 305 LYS A O 1
ATOM 2482 N N . GLN A 1 306 ? 23.802 0.748 -17.077 1.00 80.12 306 GLN A N 1
ATOM 2483 C CA . GLN A 1 306 ? 23.834 -0.676 -16.753 1.00 80.12 306 GLN A CA 1
ATOM 2484 C C . GLN A 1 306 ? 23.237 -0.934 -15.363 1.00 80.12 306 GLN A C 1
ATOM 2486 O O . GLN A 1 306 ? 23.332 -0.090 -14.466 1.00 80.12 306 GLN A O 1
ATOM 2491 N N . LYS A 1 307 ? 22.626 -2.108 -15.176 1.00 80.50 307 LYS A N 1
ATOM 2492 C CA . LYS A 1 307 ? 22.186 -2.618 -13.872 1.00 80.50 307 LYS A CA 1
ATOM 2493 C C . LYS A 1 307 ? 22.534 -4.103 -13.764 1.00 80.50 307 LYS A C 1
ATOM 2495 O O . LYS A 1 307 ? 22.000 -4.917 -14.513 1.00 80.50 307 LYS A O 1
ATOM 2500 N N . GLY A 1 308 ? 23.423 -4.451 -12.831 1.00 83.44 308 GLY A N 1
ATOM 2501 C CA . GLY A 1 308 ? 23.973 -5.807 -12.745 1.00 83.44 308 GLY A CA 1
ATOM 2502 C C . GLY A 1 308 ? 24.655 -6.206 -14.058 1.00 83.44 308 GLY A C 1
ATOM 2503 O O . GLY A 1 308 ? 25.404 -5.418 -14.636 1.00 83.44 308 GLY A O 1
ATOM 2504 N N . SER A 1 309 ? 24.341 -7.394 -14.570 1.00 83.44 309 SER A N 1
ATOM 2505 C CA . SER A 1 309 ? 24.895 -7.920 -15.829 1.00 83.44 309 SER A CA 1
ATOM 2506 C C . SER A 1 309 ? 24.272 -7.320 -17.098 1.00 83.44 309 SER A C 1
ATOM 2508 O O . SER A 1 309 ? 24.662 -7.692 -18.201 1.00 83.44 309 SER A O 1
ATOM 2510 N N . TRP A 1 310 ? 23.298 -6.413 -16.970 1.00 85.75 310 TRP A N 1
ATOM 2511 C CA . TRP A 1 310 ? 22.456 -5.991 -18.086 1.00 85.75 310 TRP A CA 1
ATOM 2512 C C . TRP A 1 310 ? 22.631 -4.524 -18.482 1.00 85.75 310 TRP A C 1
ATOM 2514 O O . TRP A 1 310 ? 22.478 -3.619 -17.657 1.00 85.75 310 TRP A O 1
ATOM 2524 N N . VAL A 1 311 ? 22.862 -4.282 -19.774 1.00 85.44 311 VAL A N 1
ATOM 2525 C CA . VAL A 1 311 ? 22.840 -2.941 -20.381 1.00 85.44 311 VAL A CA 1
ATOM 2526 C C . VAL A 1 311 ? 21.383 -2.521 -20.622 1.00 85.44 311 VAL A C 1
ATOM 2528 O O . VAL A 1 311 ? 20.601 -3.278 -21.199 1.00 85.44 311 VAL A O 1
ATOM 2531 N N . LEU A 1 312 ? 20.985 -1.329 -20.165 1.00 80.69 312 LEU A N 1
ATOM 2532 C CA . LEU A 1 312 ? 19.582 -0.880 -20.218 1.00 80.69 312 LEU A CA 1
ATOM 2533 C C . LEU A 1 312 ? 19.208 -0.234 -21.564 1.00 80.69 312 LEU A C 1
ATOM 2535 O O . LEU A 1 312 ? 18.089 -0.408 -22.059 1.00 80.69 312 LEU A O 1
ATOM 2539 N N . LEU A 1 313 ? 20.155 0.485 -22.167 1.00 75.88 313 LEU A N 1
ATOM 2540 C CA . LEU A 1 313 ? 19.996 1.215 -23.425 1.00 75.88 313 LEU A CA 1
ATOM 2541 C C . LEU A 1 313 ? 21.014 0.727 -24.457 1.00 75.88 313 LEU A C 1
ATOM 2543 O O . LEU A 1 313 ? 22.072 0.221 -24.103 1.00 75.88 313 LEU A O 1
ATOM 2547 N N . ASN A 1 314 ? 20.699 0.890 -25.736 1.00 70.38 314 ASN A N 1
ATOM 2548 C CA . ASN A 1 314 ? 21.635 0.582 -26.813 1.00 70.38 314 ASN A CA 1
ATOM 2549 C C . ASN A 1 314 ? 22.863 1.514 -26.743 1.00 70.38 314 ASN A C 1
ATOM 2551 O O . ASN A 1 314 ? 22.698 2.718 -26.538 1.00 70.38 314 ASN A O 1
ATOM 2555 N N . GLU A 1 315 ? 24.068 0.979 -26.955 1.00 61.72 315 GLU A N 1
ATOM 2556 C CA . GLU A 1 315 ? 25.339 1.723 -26.970 1.00 61.72 315 GLU A CA 1
ATOM 2557 C C . GLU A 1 315 ? 25.283 2.971 -27.872 1.00 61.72 315 GLU A C 1
ATOM 2559 O O . GLU A 1 315 ? 25.684 4.048 -27.446 1.00 61.72 315 GLU A O 1
ATOM 2564 N N . GLY A 1 316 ? 24.635 2.892 -29.042 1.00 58.88 316 GLY A N 1
ATOM 2565 C CA . GLY A 1 316 ? 24.506 4.039 -29.957 1.00 58.88 316 GLY A CA 1
ATOM 2566 C C . GLY A 1 316 ? 23.628 5.204 -29.459 1.00 58.88 316 GLY A C 1
ATOM 2567 O O . GLY A 1 316 ? 23.647 6.280 -30.057 1.00 58.88 316 GLY A O 1
ATOM 2568 N N . VAL A 1 317 ? 22.846 5.005 -28.391 1.00 58.91 317 VAL A N 1
ATOM 2569 C CA . VAL A 1 317 ? 22.089 6.070 -27.697 1.00 58.91 317 VAL A CA 1
ATOM 2570 C C . VAL A 1 317 ? 22.916 6.669 -26.555 1.00 58.91 317 VAL A C 1
ATOM 2572 O O . VAL A 1 317 ? 22.735 7.832 -26.213 1.00 58.91 317 VAL A O 1
ATOM 2575 N N . LEU A 1 318 ? 23.830 5.882 -25.985 1.00 49.72 318 LEU A N 1
ATOM 2576 C CA . LEU A 1 318 ? 24.623 6.226 -24.805 1.00 49.72 318 LEU A CA 1
ATOM 2577 C C . LEU A 1 318 ? 25.841 7.099 -25.134 1.00 49.72 318 LEU A C 1
ATOM 2579 O O . LEU A 1 318 ? 26.297 7.829 -24.264 1.00 49.72 318 LEU A O 1
ATOM 2583 N N . ASP A 1 319 ? 26.330 7.069 -26.375 1.00 44.31 319 ASP A N 1
ATOM 2584 C CA . ASP A 1 319 ? 27.452 7.908 -26.831 1.00 44.31 319 ASP A CA 1
ATOM 2585 C C . ASP A 1 319 ? 27.035 9.352 -27.195 1.00 44.31 319 ASP A C 1
ATOM 2587 O O . ASP A 1 319 ? 27.861 10.149 -27.636 1.00 44.31 319 ASP A O 1
ATOM 2591 N N . LYS A 1 320 ? 25.748 9.702 -27.041 1.00 42.25 320 LYS A N 1
ATOM 2592 C CA . LYS A 1 320 ? 25.178 11.021 -27.392 1.00 42.25 320 LYS A CA 1
ATOM 2593 C C . LYS A 1 320 ? 24.603 11.803 -26.200 1.00 42.25 320 LYS A C 1
ATOM 2595 O O . LYS A 1 320 ? 23.967 12.833 -26.416 1.00 42.25 320 LYS A O 1
ATOM 2600 N N . THR A 1 321 ? 24.795 11.316 -24.977 1.00 36.31 321 THR A N 1
ATOM 2601 C CA . THR A 1 321 ? 24.314 11.915 -23.715 1.00 36.31 321 THR A CA 1
ATOM 2602 C C . THR A 1 321 ? 25.462 12.155 -22.764 1.00 36.31 321 THR A C 1
ATOM 2604 O O . THR A 1 321 ? 25.490 13.237 -22.145 1.00 36.31 321 THR A O 1
#

Mean predicted aligned error: 10.35 Å

Secondary structure (DSSP, 8-state):
--S-PPP--EEEEETTEEEEEE---HHHHHHHHHHTT---HHHHHHHHHHHHHHHT--HHHHHHHHHHHS-GGG--SHHHHHHHHHHHHT-SS--HHHHHHHHHHTT--GGGHHHHHHHHHHTT---HHHH-HHHHHHHHHHHHHHHHHHTTSS---HHHHHHHHGGGGGGG-SEEEE--HHHHHHHHHH--TT-EEEEHHHHHHHHHHHHHHHHTS-HHHHTT-HHHH-SS--SSS--HHHHHHHHHSTTTTS--------HHHHHHHHHHHHHHHHHTTS--------GGG-SEEEE-----SEETTEE-S-HHHHTT-

Organism: NCBI:txid2896528

Solvent-accessible surface area (backbone atoms only — not comparable to full-atom values): 19087 Å² total; per-residue (Å²): 126,87,37,65,78,90,71,82,50,40,60,47,78,54,97,94,39,44,29,36,34,33,61,80,48,69,67,56,55,51,50,56,36,46,74,70,74,49,76,53,73,66,57,53,51,52,56,50,51,54,54,50,57,56,71,67,59,67,60,62,64,57,24,50,60,39,37,77,74,38,63,59,88,76,40,91,43,69,70,49,20,42,53,53,18,48,49,68,58,52,42,77,82,69,51,74,65,53,53,51,50,51,38,52,72,72,64,51,61,74,90,51,48,65,61,52,52,51,56,40,52,75,66,70,56,59,42,38,60,76,74,40,48,65,60,37,49,51,52,24,52,56,44,19,49,36,43,25,36,45,40,64,78,45,78,95,44,68,64,54,53,56,56,55,57,60,56,69,50,51,60,43,40,54,64,50,73,44,77,48,71,64,52,72,68,49,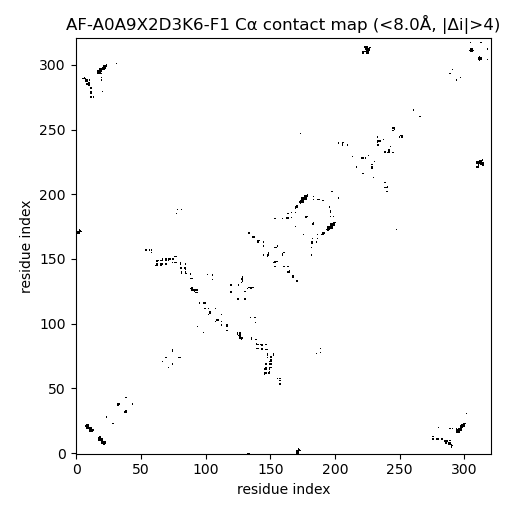47,71,78,76,52,59,92,86,45,45,81,42,55,33,67,60,50,52,53,39,50,52,52,49,50,54,56,59,64,73,50,57,68,79,59,52,59,43,4,45,64,66,78,58,71,57,72,61,83,72,72,86,41,64,70,36,54,52,41,55,72,77,41,72,66,71,82,56,77,73,80,70,71,77,71,49,73,66,57,51,51,51,52,52,49,51,53,51,50,56,60,60,53,66,81,73,68,94,57,89,53,98,64,58,76,90,79,39,78,42,78,46,77,63,77,92,77,71,63,59,58,89,97,40,38,46,52,34,60,87,62,63,82,76,115

Radius of gyration: 24.76 Å; Cα contacts (8 Å, |Δi|>4): 306; chains: 1; bounding box: 52×51×69 Å

pLDDT: mean 81.51, std 14.21, range [36.31, 97.56]